Protein AF-A0A5E4IK87-F1 (afdb_monomer_lite)

pLDDT: mean 89.86, std 11.53, range [50.12, 98.38]

Radius of gyration: 25.39 Å; chains: 1; bounding box: 58×29×74 Å

Foldseek 3Di:
DAQADLVQLLVLQLQLLVLQLCLVAPDFPVCSVVSNVSSVVSNVCSVVNDDVVCVVVVHGPHPPDPDPPVVVVVVSVVVSCCCNVVSNVVSLVVLLVVVLVLLVQLVVLLVQLLVCLVVLVLVSNLVSLVSNLVSLVVVCVVVVGDDHPLCNPPPCLNVLSVQLNVLSVVLNVCSNVSVSVVSNVSSVVNVVSSVVSCVVSVSD

Secondary structure (DSSP, 8-state):
-----HHHHHHHHHHHHHHHHHHHHT--HHHHHHHHHHHHHHHHHHHH---HHHHHTT--TTTT-----HHHHHHHHHHHHHHHHHHHHHHHHHHHHHHHHHHHHHHHHHHHHHHHHHTT-HHHHHHHHHHHHHHHHHHHHHHTT---TTTTT-TTHHHHHHHHHHHHHHHHHHHHHT-HHHHHHHHHHHHHHHHHHHHHTT--

Sequence (204 aa):
MKNLGTSDRLVRVILADLCILIAFFWMGRAWQMVLYLLAFVMVFQAATGVCGFYNLMGRNTCERIKRKDKKMVVVTAVLMVLVAGAGSYASVIMTKNILKEDLASIEEPYNLTLLSTEQDLRNESISRYELLNTSLGAFNKKYSDYDPFAVKFDEKFQGDMTNVSMIVKASRQDIFTGLLSDAHARLAVGKSLLQNIKKRDGLE

Structure (mmCIF, 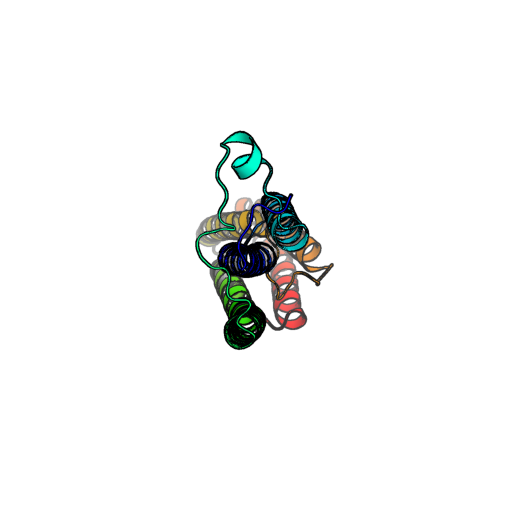N/CA/C/O backbone):
data_AF-A0A5E4IK87-F1
#
_entry.id   AF-A0A5E4IK87-F1
#
loop_
_atom_site.group_PDB
_atom_site.id
_atom_site.type_sym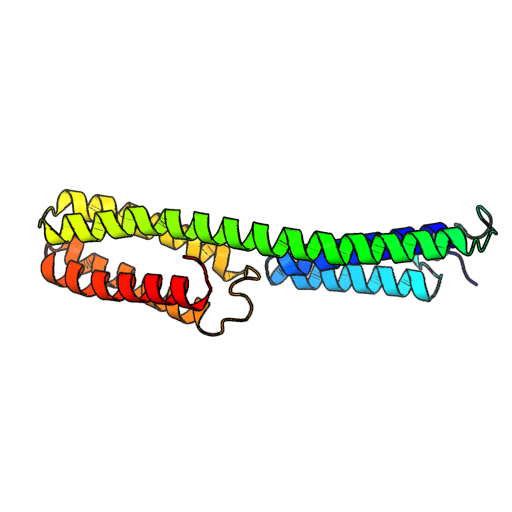bol
_atom_site.label_atom_id
_atom_site.label_alt_id
_atom_site.label_comp_id
_atom_site.label_asym_id
_atom_site.label_entity_id
_atom_site.label_seq_id
_atom_site.pdbx_PDB_ins_code
_atom_site.Cartn_x
_atom_site.Cartn_y
_atom_site.Cartn_z
_atom_site.occupancy
_atom_site.B_iso_or_equiv
_atom_site.auth_seq_id
_atom_site.auth_comp_id
_atom_site.auth_asym_id
_atom_site.auth_atom_id
_atom_site.pdbx_PDB_model_num
ATOM 1 N N . MET A 1 1 ? 12.047 3.279 -43.306 1.00 55.78 1 MET A N 1
ATOM 2 C CA . MET A 1 1 ? 12.983 4.392 -43.020 1.00 55.78 1 MET A CA 1
ATOM 3 C C . MET A 1 1 ? 12.967 4.646 -41.517 1.00 55.78 1 MET A C 1
ATOM 5 O O . MET A 1 1 ? 11.906 4.516 -40.923 1.00 55.78 1 MET A O 1
ATOM 9 N N . LYS A 1 2 ? 14.125 4.868 -40.880 1.00 60.50 2 LYS A N 1
ATOM 10 C CA . LYS A 1 2 ? 14.200 5.181 -39.439 1.00 60.50 2 LYS A CA 1
ATOM 11 C C . LYS A 1 2 ? 14.128 6.699 -39.294 1.00 60.50 2 LYS A C 1
ATOM 13 O O . LYS A 1 2 ? 14.889 7.376 -39.975 1.00 60.50 2 LYS A O 1
ATOM 18 N N . ASN A 1 3 ? 13.266 7.196 -38.407 1.00 65.38 3 ASN A N 1
ATOM 19 C CA . ASN A 1 3 ? 13.018 8.639 -38.242 1.00 65.38 3 ASN A CA 1
ATOM 20 C C . ASN A 1 3 ? 13.441 9.144 -36.847 1.00 65.38 3 ASN A C 1
ATOM 22 O O . ASN A 1 3 ? 13.456 10.347 -36.590 1.00 65.38 3 ASN A O 1
ATOM 26 N N . LEU A 1 4 ? 13.809 8.223 -35.946 1.00 69.19 4 LEU A N 1
ATOM 27 C CA . LEU A 1 4 ? 14.241 8.503 -34.576 1.00 69.19 4 LEU A CA 1
ATOM 28 C C . LEU A 1 4 ? 15.766 8.415 -34.423 1.00 69.19 4 LEU A C 1
ATOM 30 O O . LEU A 1 4 ? 16.355 7.337 -34.601 1.00 69.19 4 LEU A O 1
ATOM 34 N N . GLY A 1 5 ? 16.376 9.535 -34.021 1.00 71.06 5 GLY A N 1
ATOM 35 C CA . GLY A 1 5 ? 17.782 9.627 -33.616 1.00 71.06 5 GLY A CA 1
ATOM 36 C C . GLY A 1 5 ? 18.070 8.900 -32.295 1.00 71.06 5 GLY A C 1
ATOM 37 O O . GLY A 1 5 ? 17.157 8.589 -31.533 1.00 71.06 5 GLY A O 1
ATOM 38 N N . THR A 1 6 ? 19.345 8.610 -32.019 1.00 73.88 6 THR A N 1
ATOM 39 C CA . THR A 1 6 ? 19.759 7.812 -30.848 1.00 73.88 6 THR A CA 1
ATOM 40 C C . THR A 1 6 ? 19.346 8.459 -29.524 1.00 73.88 6 THR A C 1
ATOM 42 O O . THR A 1 6 ? 18.831 7.763 -28.660 1.00 73.88 6 THR A O 1
ATOM 45 N N . SER A 1 7 ? 19.500 9.777 -29.372 1.00 76.50 7 SER A N 1
ATOM 46 C CA . SER A 1 7 ? 19.168 10.483 -28.125 1.00 76.50 7 SER A CA 1
ATOM 47 C C . SER A 1 7 ? 17.674 10.425 -27.777 1.00 76.50 7 SER A C 1
ATOM 49 O O . SER A 1 7 ? 17.335 10.192 -26.623 1.00 76.50 7 SER A O 1
ATOM 51 N N . ASP A 1 8 ? 16.779 10.548 -28.764 1.00 79.88 8 ASP A N 1
ATOM 52 C CA . ASP A 1 8 ? 15.323 10.467 -28.541 1.00 79.88 8 ASP A CA 1
ATOM 53 C C . ASP A 1 8 ? 14.904 9.070 -28.049 1.00 79.88 8 ASP A C 1
ATOM 55 O O . ASP A 1 8 ? 14.101 8.933 -27.128 1.00 79.88 8 ASP A O 1
ATOM 59 N N . ARG A 1 9 ? 15.536 8.015 -28.583 1.00 82.00 9 ARG A N 1
ATOM 60 C CA . ARG A 1 9 ? 15.310 6.635 -28.120 1.00 82.00 9 ARG A CA 1
ATOM 61 C C . ARG A 1 9 ? 15.730 6.443 -26.667 1.00 82.00 9 ARG A C 1
ATOM 63 O O . ARG A 1 9 ? 15.008 5.794 -25.922 1.00 82.00 9 ARG A O 1
ATOM 70 N N . LEU A 1 10 ? 16.876 7.000 -26.271 1.00 85.38 10 LEU A N 1
ATOM 71 C CA . LEU A 1 10 ? 17.387 6.885 -24.901 1.00 85.38 10 LEU A CA 1
ATOM 72 C C . LEU A 1 10 ? 16.463 7.591 -23.902 1.00 85.38 10 LEU A C 1
ATOM 74 O O . LEU A 1 10 ? 16.141 7.017 -22.867 1.00 85.38 10 LEU A O 1
ATOM 78 N N . VAL A 1 11 ? 15.962 8.781 -24.247 1.00 86.75 11 VAL A N 1
ATOM 79 C CA . VAL A 1 11 ? 14.989 9.506 -23.415 1.00 86.75 11 VAL A CA 1
ATOM 80 C C . VAL A 1 11 ? 13.695 8.707 -23.245 1.00 86.75 11 VAL A C 1
ATOM 82 O O . VAL A 1 11 ? 13.217 8.563 -22.125 1.00 86.75 11 VAL A O 1
ATOM 85 N N . ARG A 1 12 ? 13.147 8.129 -24.321 1.00 89.88 12 ARG A N 1
ATOM 86 C CA . ARG A 1 12 ? 11.929 7.296 -24.242 1.00 89.88 12 ARG A CA 1
ATOM 87 C C . ARG A 1 12 ? 12.100 6.074 -23.354 1.00 89.88 12 ARG A C 1
ATOM 89 O O . ARG A 1 12 ? 11.166 5.689 -22.666 1.00 89.88 12 ARG A O 1
ATOM 96 N N . VAL A 1 13 ? 13.282 5.471 -23.381 1.00 89.56 13 VAL A N 1
ATOM 97 C CA . VAL A 1 13 ? 13.600 4.315 -22.546 1.00 89.56 13 VAL A CA 1
ATOM 98 C C . VAL A 1 13 ? 13.659 4.709 -21.064 1.00 89.56 13 VAL A C 1
ATOM 100 O O . VAL A 1 13 ? 13.093 3.998 -20.243 1.00 89.56 13 VAL A O 1
ATOM 103 N N . ILE A 1 14 ? 14.246 5.863 -20.726 1.00 91.50 14 ILE A N 1
ATOM 104 C CA . ILE A 1 14 ? 14.229 6.391 -19.349 1.00 91.50 14 ILE A CA 1
ATOM 105 C C . ILE A 1 14 ? 12.797 6.720 -18.903 1.00 91.50 14 ILE A C 1
ATOM 107 O O . ILE A 1 14 ? 12.397 6.376 -17.797 1.00 91.50 14 ILE A O 1
ATOM 111 N N . LEU A 1 15 ? 12.000 7.366 -19.760 1.00 93.25 15 LEU A N 1
ATOM 112 C CA . LEU A 1 15 ? 10.603 7.675 -19.443 1.00 93.25 15 LEU A CA 1
ATOM 113 C C . LEU A 1 15 ? 9.770 6.406 -19.235 1.00 93.25 15 LEU A C 1
ATOM 115 O O . LEU A 1 15 ? 8.945 6.365 -18.328 1.00 93.25 15 LEU A O 1
ATOM 119 N N . ALA A 1 16 ? 10.002 5.365 -20.038 1.00 94.62 16 ALA A N 1
ATOM 120 C CA . ALA A 1 16 ? 9.350 4.076 -19.854 1.00 94.62 16 ALA A CA 1
ATOM 121 C C . ALA A 1 16 ? 9.721 3.433 -18.509 1.00 94.62 16 ALA A C 1
ATOM 123 O O . ALA A 1 16 ? 8.831 2.938 -17.824 1.00 94.62 16 ALA A O 1
ATOM 124 N N . ASP A 1 17 ? 10.995 3.490 -18.112 1.00 94.31 17 ASP A N 1
ATOM 125 C CA . ASP A 1 17 ? 11.473 2.996 -16.813 1.00 94.31 17 ASP A CA 1
ATOM 126 C C . ASP A 1 17 ? 10.768 3.710 -15.644 1.00 94.31 17 ASP A C 1
ATOM 128 O O . ASP A 1 17 ? 10.182 3.073 -14.768 1.00 94.31 17 ASP A O 1
ATOM 132 N N . LEU A 1 18 ? 10.685 5.044 -15.699 1.00 95.44 18 LEU A N 1
ATOM 133 C CA . LEU A 1 18 ? 9.937 5.836 -14.717 1.00 95.44 18 LEU A CA 1
ATOM 134 C C . LEU A 1 18 ? 8.444 5.477 -14.689 1.00 95.44 18 LEU A C 1
ATOM 136 O O . LEU A 1 18 ? 7.874 5.314 -13.611 1.00 95.44 18 LEU A O 1
ATOM 140 N N . CYS A 1 19 ? 7.802 5.317 -15.852 1.00 95.75 19 CYS A N 1
ATOM 141 C CA . CYS A 1 19 ? 6.400 4.899 -15.924 1.00 95.75 19 CYS A CA 1
ATOM 142 C C . CYS A 1 19 ? 6.177 3.528 -15.278 1.00 95.75 19 CYS A C 1
ATOM 144 O O . CYS A 1 19 ? 5.178 3.352 -14.586 1.00 95.75 19 CYS A O 1
ATOM 146 N N . ILE A 1 20 ? 7.095 2.576 -15.469 1.00 95.75 20 ILE A N 1
ATOM 147 C CA . ILE A 1 20 ? 7.011 1.240 -14.867 1.00 95.75 20 ILE A CA 1
ATOM 148 C C . ILE A 1 20 ? 7.123 1.327 -13.343 1.00 95.75 20 ILE A C 1
ATOM 150 O O . ILE A 1 20 ? 6.304 0.723 -12.649 1.00 95.75 20 ILE A O 1
ATOM 154 N N . LEU A 1 21 ? 8.081 2.100 -12.820 1.00 95.50 21 LEU A N 1
ATOM 155 C CA . LEU A 1 21 ? 8.252 2.286 -11.375 1.00 95.50 21 LEU A CA 1
ATOM 156 C C . LEU A 1 21 ? 7.022 2.939 -10.734 1.00 95.50 21 LEU A C 1
ATOM 158 O O . LEU A 1 21 ? 6.516 2.447 -9.726 1.00 95.50 21 LEU A O 1
ATOM 162 N N . ILE A 1 22 ? 6.503 4.010 -11.340 1.00 94.62 22 ILE A N 1
ATOM 163 C CA . ILE A 1 22 ? 5.303 4.702 -10.851 1.00 94.62 22 ILE A CA 1
ATOM 164 C C . ILE A 1 22 ? 4.095 3.760 -10.891 1.00 94.62 22 ILE A C 1
ATOM 166 O O . ILE A 1 22 ? 3.385 3.631 -9.896 1.00 94.62 22 ILE A O 1
ATOM 170 N N . ALA A 1 23 ? 3.887 3.054 -12.005 1.00 94.94 23 ALA A N 1
ATOM 171 C CA . ALA A 1 23 ? 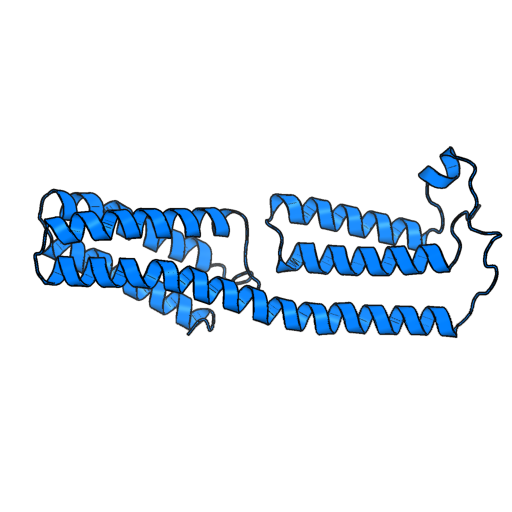2.786 2.107 -12.151 1.00 94.94 23 ALA A CA 1
ATOM 172 C C . ALA A 1 23 ? 2.850 0.984 -11.113 1.00 94.94 23 ALA A C 1
ATOM 174 O O . ALA A 1 23 ? 1.829 0.593 -10.558 1.00 94.94 23 ALA A O 1
ATOM 175 N N . PHE A 1 24 ? 4.047 0.458 -10.853 1.00 94.38 24 PHE A N 1
ATOM 176 C CA . PHE A 1 24 ? 4.212 -0.684 -9.969 1.00 94.38 24 PHE A CA 1
ATOM 177 C C . PHE A 1 24 ? 4.081 -0.323 -8.486 1.00 94.38 24 PHE A C 1
ATOM 179 O O . PHE A 1 24 ? 3.488 -1.100 -7.739 1.00 94.38 24 PHE A O 1
ATOM 186 N N . PHE A 1 25 ? 4.624 0.817 -8.052 1.00 95.25 25 PHE A N 1
ATOM 187 C CA . PHE A 1 25 ? 4.682 1.163 -6.629 1.00 95.25 25 PHE A CA 1
ATOM 188 C C . PHE A 1 25 ? 3.608 2.142 -6.168 1.00 95.25 25 PHE A C 1
ATOM 190 O O . PHE A 1 25 ? 3.228 2.076 -5.009 1.00 95.25 25 PHE A O 1
ATOM 197 N N . TRP A 1 26 ? 3.139 3.049 -7.025 1.00 93.69 26 TRP A N 1
ATOM 198 C CA . TRP A 1 26 ? 2.399 4.239 -6.583 1.00 93.69 26 TRP A CA 1
ATOM 199 C C . TRP A 1 26 ? 0.967 4.314 -7.097 1.00 93.69 26 TRP A C 1
ATOM 201 O O . TRP A 1 26 ? 0.175 5.108 -6.592 1.00 93.69 26 TRP A O 1
ATOM 211 N N . MET A 1 27 ? 0.636 3.528 -8.119 1.00 93.12 27 MET A N 1
ATOM 212 C CA . MET A 1 27 ? -0.621 3.670 -8.839 1.00 93.12 27 MET A CA 1
ATOM 213 C C . MET A 1 27 ? -1.626 2.573 -8.483 1.00 93.12 27 MET A C 1
ATOM 215 O O . MET A 1 27 ? -1.255 1.418 -8.286 1.00 93.12 27 MET A O 1
ATOM 219 N N . GLY A 1 28 ? -2.911 2.939 -8.447 1.00 90.62 28 GLY A N 1
ATOM 220 C CA . GLY A 1 28 ? -4.013 1.981 -8.349 1.00 90.62 28 GLY A CA 1
ATOM 221 C C . GLY A 1 28 ? -4.162 1.115 -9.607 1.00 90.62 28 GLY A C 1
ATOM 222 O O . GLY A 1 28 ? -3.681 1.477 -10.689 1.00 90.62 28 GLY A O 1
ATOM 223 N N . ARG A 1 29 ? -4.847 -0.025 -9.480 1.00 87.44 29 ARG A N 1
ATOM 224 C CA . ARG A 1 29 ? -4.927 -1.089 -10.495 1.00 87.44 29 ARG A CA 1
ATOM 225 C C . ARG A 1 29 ? -5.475 -0.588 -11.828 1.00 87.44 29 ARG A C 1
ATOM 227 O O . ARG A 1 29 ? -4.951 -0.963 -12.879 1.00 87.44 29 ARG A O 1
ATOM 234 N N . ALA A 1 30 ? -6.470 0.301 -11.806 1.00 88.06 30 ALA A N 1
ATOM 235 C CA . ALA A 1 30 ? -7.054 0.863 -13.026 1.00 88.06 30 ALA A CA 1
ATOM 236 C C . ALA A 1 30 ? -6.027 1.641 -13.877 1.00 88.06 30 ALA A C 1
ATOM 238 O O . ALA A 1 30 ? -5.927 1.452 -15.090 1.00 88.06 30 ALA A O 1
ATOM 239 N N . TRP A 1 31 ? -5.225 2.494 -13.240 1.00 92.00 31 TRP A N 1
ATOM 240 C CA . TRP A 1 31 ? -4.241 3.344 -13.921 1.00 92.00 31 TRP A CA 1
ATOM 241 C C . TRP A 1 31 ? -2.905 2.640 -14.173 1.00 92.00 31 TRP A C 1
ATOM 243 O O . TRP A 1 31 ? -2.178 3.006 -15.100 1.00 92.00 31 TRP A O 1
ATOM 253 N N . GLN A 1 32 ? -2.600 1.600 -13.397 1.00 93.06 32 GLN A N 1
ATOM 254 C CA . GLN A 1 32 ? -1.414 0.768 -13.572 1.00 93.06 32 GLN A CA 1
ATOM 255 C C . GLN A 1 32 ? -1.349 0.170 -14.991 1.00 93.06 32 GLN A C 1
ATOM 257 O O . GLN A 1 32 ? -0.312 0.260 -15.649 1.00 93.06 32 GLN A O 1
ATOM 262 N N . MET A 1 33 ? -2.467 -0.355 -15.512 1.00 92.19 33 MET A N 1
ATOM 263 C CA . MET A 1 33 ? -2.533 -0.916 -16.872 1.00 92.19 33 MET A CA 1
ATOM 264 C C . MET A 1 33 ? -2.260 0.130 -17.962 1.00 92.19 33 MET A C 1
ATOM 266 O O . MET A 1 33 ? -1.551 -0.150 -18.930 1.00 92.19 33 MET A O 1
ATOM 270 N N . VAL A 1 34 ? -2.781 1.350 -17.794 1.00 94.69 34 VAL A N 1
ATOM 271 C CA . VAL A 1 34 ? -2.575 2.458 -18.743 1.00 94.69 34 VAL A CA 1
ATOM 272 C C . VAL A 1 34 ? -1.099 2.846 -18.805 1.00 94.69 34 VAL A C 1
ATOM 274 O O . VAL A 1 34 ? -0.541 3.000 -19.893 1.00 94.69 34 VAL A O 1
ATOM 277 N N . LEU A 1 35 ? -0.446 2.963 -17.647 1.00 95.06 35 LEU A N 1
ATOM 278 C CA . LEU A 1 35 ? 0.972 3.310 -17.565 1.00 95.06 35 LEU A CA 1
ATOM 279 C C . LEU A 1 35 ? 1.876 2.216 -18.143 1.00 95.06 35 LEU A C 1
ATOM 281 O O . LEU A 1 35 ? 2.837 2.538 -18.843 1.00 95.06 35 LEU A O 1
ATOM 285 N N . TYR A 1 36 ? 1.562 0.936 -17.923 1.00 95.19 36 TYR A N 1
ATOM 286 C CA . TYR A 1 36 ? 2.312 -0.153 -18.553 1.00 95.19 36 TYR A CA 1
ATOM 287 C C . TYR A 1 36 ? 2.150 -0.181 -20.066 1.00 95.19 36 TYR A C 1
ATOM 289 O O . TYR A 1 36 ? 3.140 -0.354 -20.777 1.00 95.19 36 TYR A O 1
ATOM 297 N N . LEU A 1 37 ? 0.936 0.039 -20.576 1.00 95.06 37 LEU A N 1
ATOM 298 C CA . LEU A 1 37 ? 0.709 0.136 -22.015 1.00 95.06 37 LEU A CA 1
ATOM 299 C C . LEU A 1 37 ? 1.504 1.302 -22.616 1.00 95.06 37 LEU A C 1
ATOM 301 O O . LEU A 1 37 ? 2.155 1.151 -23.651 1.00 95.06 37 LEU A O 1
ATOM 305 N N . LEU A 1 38 ? 1.501 2.453 -21.943 1.00 94.69 38 LEU A N 1
ATOM 306 C CA . LEU A 1 38 ? 2.265 3.624 -22.356 1.00 94.69 38 LEU A CA 1
ATOM 307 C C . LEU A 1 38 ? 3.778 3.338 -22.371 1.00 94.69 38 LEU A C 1
ATOM 309 O O . LEU A 1 38 ? 4.449 3.641 -23.362 1.00 94.69 38 LEU A O 1
ATOM 313 N N . ALA A 1 39 ? 4.310 2.710 -21.318 1.00 94.94 39 ALA A N 1
ATOM 314 C CA . ALA A 1 39 ? 5.712 2.300 -21.245 1.00 94.94 39 ALA A CA 1
ATOM 315 C C . ALA A 1 39 ? 6.071 1.315 -22.371 1.00 94.94 39 ALA A C 1
ATOM 317 O O . ALA A 1 39 ? 7.075 1.501 -23.062 1.00 94.94 39 ALA A O 1
ATOM 318 N N . PHE A 1 40 ? 5.216 0.321 -22.626 1.00 93.94 40 PHE A N 1
ATOM 319 C CA . PHE A 1 40 ? 5.395 -0.650 -23.704 1.00 93.94 40 PHE A CA 1
ATOM 320 C C . PHE A 1 40 ? 5.474 0.027 -25.078 1.00 93.94 40 PHE A C 1
ATOM 322 O O . PHE A 1 40 ? 6.400 -0.231 -25.851 1.00 93.94 40 PHE A O 1
ATOM 329 N N . VAL A 1 41 ? 4.556 0.953 -25.372 1.00 92.06 41 VAL A N 1
ATOM 330 C CA . VAL A 1 41 ? 4.551 1.712 -26.631 1.00 92.06 41 VAL A CA 1
ATOM 331 C C . VAL A 1 41 ? 5.820 2.560 -26.776 1.00 92.06 41 VAL A C 1
ATOM 333 O O . VAL A 1 41 ? 6.406 2.605 -27.862 1.00 92.06 41 VAL A O 1
ATOM 336 N N . MET A 1 42 ? 6.289 3.200 -25.699 1.00 89.62 42 MET A N 1
ATOM 337 C CA . MET A 1 42 ? 7.529 3.983 -25.717 1.00 89.62 42 MET A CA 1
ATOM 338 C C . MET A 1 42 ? 8.759 3.119 -26.023 1.00 89.62 42 MET A C 1
ATOM 340 O O . MET A 1 42 ? 9.569 3.493 -26.879 1.00 89.62 42 MET A O 1
ATOM 344 N N . VAL A 1 43 ? 8.870 1.949 -25.389 1.00 90.25 43 VAL A N 1
ATOM 345 C CA . VAL A 1 43 ? 9.958 0.989 -25.636 1.00 90.25 43 VAL A CA 1
ATOM 346 C C . VAL A 1 43 ? 9.894 0.450 -27.066 1.00 90.25 43 VAL A C 1
ATOM 348 O O . VAL A 1 43 ? 10.910 0.430 -27.763 1.00 90.25 43 VAL A O 1
ATOM 351 N N . PHE A 1 44 ? 8.703 0.091 -27.552 1.00 88.06 44 PHE A N 1
ATOM 352 C CA . PHE A 1 44 ? 8.507 -0.397 -28.918 1.00 88.06 44 PHE A CA 1
ATOM 353 C C . PHE A 1 44 ? 8.948 0.635 -29.969 1.00 88.06 44 PHE A C 1
ATOM 355 O O . PHE A 1 44 ? 9.654 0.312 -30.932 1.00 88.06 44 PHE A O 1
ATOM 362 N N . GLN A 1 45 ? 8.595 1.907 -29.769 1.00 86.44 45 GLN A N 1
ATOM 363 C CA . GLN A 1 45 ? 9.005 3.002 -30.652 1.00 86.44 45 GLN A CA 1
ATOM 364 C C . GLN A 1 45 ? 10.523 3.248 -30.587 1.00 86.44 45 GLN A C 1
ATOM 366 O O . GLN A 1 45 ? 11.158 3.493 -31.617 1.00 86.44 45 GLN A O 1
ATOM 371 N N . ALA A 1 46 ? 11.136 3.121 -29.405 1.00 84.81 46 ALA A N 1
ATOM 372 C CA . ALA A 1 46 ? 12.585 3.225 -29.246 1.00 84.81 46 ALA A CA 1
ATOM 373 C C . ALA A 1 46 ? 13.340 2.084 -29.967 1.00 84.81 46 ALA A C 1
ATOM 375 O O . ALA A 1 46 ? 14.350 2.338 -30.638 1.00 84.81 46 ALA A O 1
ATOM 376 N N . ALA A 1 47 ? 12.824 0.852 -29.891 1.00 82.88 47 ALA A N 1
ATOM 377 C CA . ALA A 1 47 ? 13.409 -0.335 -30.516 1.00 82.88 47 ALA A CA 1
ATOM 378 C C . ALA A 1 47 ? 13.322 -0.288 -32.051 1.00 82.88 47 ALA A C 1
ATOM 380 O O . ALA A 1 47 ? 14.341 -0.373 -32.745 1.00 82.88 47 ALA A O 1
ATOM 381 N N . THR A 1 48 ? 12.120 -0.073 -32.594 1.00 81.31 48 THR A N 1
ATOM 382 C CA . THR A 1 48 ? 11.888 0.003 -34.049 1.00 81.31 48 THR A CA 1
ATOM 383 C C . THR A 1 48 ? 12.573 1.220 -34.672 1.00 81.31 48 THR A C 1
ATOM 385 O O . THR A 1 48 ? 13.055 1.173 -35.809 1.00 81.31 48 THR A O 1
ATOM 388 N N . GLY A 1 49 ? 12.697 2.316 -33.917 1.00 71.00 49 GLY A N 1
ATOM 389 C CA . GLY A 1 49 ? 13.280 3.549 -34.426 1.00 71.00 49 GLY A CA 1
ATOM 390 C C . GLY A 1 49 ? 12.375 4.317 -35.378 1.00 71.00 49 GLY A C 1
ATOM 391 O O . GLY A 1 49 ? 12.860 5.159 -36.144 1.00 71.00 49 GLY A O 1
ATOM 392 N N . VAL A 1 50 ? 11.084 4.000 -35.338 1.00 70.62 50 VAL A N 1
ATOM 393 C CA . VAL A 1 50 ? 10.030 4.621 -36.125 1.00 70.62 50 VAL A CA 1
ATOM 394 C C . VAL A 1 50 ? 8.974 5.121 -35.149 1.00 70.62 50 VAL A C 1
ATOM 396 O O . VAL A 1 50 ? 8.452 4.368 -34.334 1.00 70.62 50 VAL A O 1
ATOM 399 N N . CYS A 1 51 ? 8.657 6.409 -35.222 1.00 72.12 51 CYS A N 1
ATOM 400 C CA . CYS A 1 51 ? 7.518 6.977 -34.515 1.00 72.12 51 CYS A CA 1
ATOM 401 C C . CYS A 1 51 ? 6.465 7.341 -35.559 1.00 72.12 51 CYS A C 1
ATOM 403 O O . CYS A 1 51 ? 6.735 8.172 -36.428 1.00 72.12 51 CYS A O 1
ATOM 405 N N . GLY A 1 52 ? 5.281 6.728 -35.476 1.00 63.09 52 GLY A N 1
ATOM 406 C CA . GLY A 1 52 ? 4.184 6.986 -36.415 1.00 63.09 52 GLY A CA 1
ATOM 407 C C . GLY A 1 52 ? 3.791 8.464 -36.473 1.00 63.09 52 GLY A C 1
ATOM 408 O O . GLY A 1 52 ? 3.557 8.991 -37.554 1.00 63.09 52 GLY A O 1
ATOM 409 N N . PHE A 1 53 ? 3.844 9.164 -35.335 1.00 66.19 53 PHE A N 1
ATOM 410 C CA . PHE A 1 53 ? 3.536 10.594 -35.245 1.00 66.19 53 PHE A CA 1
ATOM 411 C C . PHE A 1 53 ? 4.558 11.479 -35.976 1.00 66.19 53 PHE A C 1
ATOM 413 O O . PHE A 1 53 ? 4.189 12.404 -36.695 1.00 66.19 53 PHE A O 1
ATOM 420 N N . TYR A 1 54 ? 5.853 11.162 -35.862 1.00 63.97 54 TYR A N 1
ATOM 421 C CA . TYR A 1 54 ? 6.895 11.857 -36.624 1.00 63.97 54 TYR A CA 1
ATOM 422 C C . TYR A 1 54 ? 6.799 11.573 -38.127 1.00 63.97 54 TYR A C 1
ATOM 424 O O . TYR A 1 54 ? 7.086 12.458 -38.930 1.00 63.97 54 TYR A O 1
ATOM 432 N N . ASN A 1 55 ? 6.349 10.372 -38.502 1.00 63.38 55 ASN A N 1
ATOM 433 C CA . ASN A 1 55 ? 6.109 10.011 -39.897 1.00 63.38 55 ASN A CA 1
ATOM 434 C C . ASN A 1 55 ? 4.910 10.781 -40.484 1.00 63.38 55 ASN A C 1
ATOM 436 O O . ASN A 1 55 ? 4.988 11.245 -41.615 1.00 63.38 55 ASN A O 1
ATOM 440 N N . LEU A 1 56 ? 3.846 10.986 -39.696 1.00 70.56 56 LEU A N 1
ATOM 441 C CA . LEU A 1 56 ? 2.678 11.786 -40.087 1.00 70.56 56 LEU A CA 1
ATOM 442 C C . LEU A 1 56 ? 3.016 13.281 -40.244 1.00 70.56 56 LEU A C 1
ATOM 444 O O . LEU A 1 56 ? 2.521 13.935 -41.152 1.00 70.56 56 LEU A O 1
ATOM 448 N N . MET A 1 57 ? 3.885 13.823 -39.382 1.00 67.00 57 MET A N 1
ATOM 449 C CA . MET A 1 57 ? 4.326 15.227 -39.435 1.00 67.00 57 MET A CA 1
ATOM 450 C C . MET A 1 57 ? 5.543 15.480 -40.345 1.00 67.00 57 MET A C 1
ATOM 452 O O . MET A 1 57 ? 6.060 16.597 -40.360 1.00 67.00 57 MET A O 1
ATOM 456 N N . GLY A 1 58 ? 6.063 14.465 -41.047 1.00 65.12 58 GLY A N 1
ATOM 457 C CA . GLY A 1 58 ? 7.231 14.605 -41.930 1.00 65.12 58 GLY A CA 1
ATOM 458 C C . GLY A 1 58 ? 8.526 15.058 -41.233 1.00 65.12 58 GLY A C 1
ATOM 459 O O . GLY A 1 58 ? 9.441 15.556 -41.886 1.00 65.12 58 GLY A O 1
ATOM 460 N N . ARG A 1 59 ? 8.626 14.918 -39.903 1.00 68.12 59 ARG A N 1
ATOM 461 C CA . ARG A 1 59 ? 9.791 15.351 -39.114 1.00 68.12 59 ARG A CA 1
ATOM 462 C C . ARG A 1 59 ? 10.747 14.181 -38.898 1.00 68.12 59 ARG A C 1
ATOM 464 O O . ARG A 1 59 ? 10.363 13.153 -38.350 1.00 68.12 59 ARG A O 1
ATOM 471 N N . ASN A 1 60 ? 12.016 14.374 -39.250 1.00 61.91 60 ASN A N 1
ATOM 472 C CA . ASN A 1 60 ? 13.077 13.393 -39.041 1.00 61.91 60 ASN A CA 1
ATOM 473 C C . ASN A 1 60 ? 14.091 13.897 -38.009 1.00 61.91 60 ASN A C 1
ATOM 475 O O . ASN A 1 60 ? 14.812 14.862 -38.245 1.00 61.91 60 ASN A O 1
ATOM 479 N N . THR A 1 61 ? 14.212 13.201 -36.878 1.00 63.75 61 THR A N 1
ATOM 480 C CA . THR A 1 61 ? 15.247 13.482 -35.862 1.00 63.75 61 THR A CA 1
ATOM 481 C C . THR A 1 61 ? 16.569 12.768 -36.189 1.00 63.75 61 THR A C 1
ATOM 483 O O . THR A 1 61 ? 17.554 12.896 -35.463 1.00 63.75 61 THR A O 1
ATOM 486 N N . CYS A 1 62 ? 16.611 12.003 -37.286 1.00 59.00 62 CYS A N 1
ATOM 487 C CA . CYS A 1 62 ? 17.781 11.238 -37.717 1.00 59.00 62 CYS A CA 1
ATOM 488 C C . CYS A 1 62 ? 18.970 12.092 -38.186 1.00 59.00 62 CYS A C 1
ATOM 490 O O . CYS A 1 62 ? 20.100 11.615 -38.097 1.00 59.00 62 CYS A O 1
ATOM 492 N N . GLU A 1 63 ? 18.751 13.325 -38.649 1.00 54.09 63 GLU A N 1
ATOM 493 C CA . GLU A 1 63 ? 19.835 14.195 -39.134 1.00 54.09 63 GLU A CA 1
ATOM 494 C C . GLU A 1 63 ? 20.524 15.013 -38.039 1.00 54.09 63 GLU A C 1
ATOM 496 O O . GLU A 1 63 ? 21.697 15.342 -38.191 1.00 54.09 63 GLU A O 1
ATOM 501 N N . ARG A 1 64 ? 19.865 15.296 -36.905 1.00 51.56 64 ARG A N 1
ATOM 502 C CA . ARG A 1 64 ? 20.448 16.210 -35.905 1.00 51.56 64 ARG A CA 1
ATOM 503 C C . ARG A 1 64 ? 21.620 15.626 -35.111 1.00 51.56 64 ARG A C 1
ATOM 505 O O . ARG A 1 64 ? 22.436 16.405 -34.638 1.00 51.56 64 ARG A O 1
ATOM 512 N N . ILE A 1 65 ? 21.728 14.300 -34.938 1.00 51.97 65 ILE A N 1
ATOM 513 C CA . ILE A 1 65 ? 22.808 13.669 -34.144 1.00 51.97 65 ILE A CA 1
ATOM 514 C C . ILE A 1 65 ? 23.160 12.276 -34.710 1.00 51.97 65 ILE A C 1
ATOM 516 O O . ILE A 1 65 ? 22.789 11.234 -34.166 1.00 51.97 65 ILE A O 1
ATOM 520 N N . LYS A 1 66 ? 23.916 12.233 -35.815 1.00 50.12 66 LYS A N 1
ATOM 521 C CA . LYS A 1 66 ? 24.599 11.022 -36.321 1.00 50.12 66 LYS A CA 1
ATOM 522 C C . LYS A 1 66 ? 25.888 10.759 -35.520 1.00 50.12 66 LYS A C 1
ATOM 524 O O . LYS A 1 66 ? 26.987 10.771 -36.059 1.00 50.12 66 LYS A O 1
ATOM 529 N N . ARG A 1 67 ? 25.796 10.504 -34.214 1.00 51.97 67 ARG A N 1
ATOM 530 C CA . ARG A 1 67 ? 26.930 9.924 -33.472 1.00 51.97 67 ARG A CA 1
ATOM 531 C C . ARG A 1 67 ? 26.425 8.768 -32.631 1.00 51.97 67 ARG A C 1
ATOM 533 O O . ARG A 1 67 ? 25.745 8.955 -31.627 1.00 51.97 67 ARG A O 1
ATOM 540 N N . LYS A 1 68 ? 26.730 7.545 -33.070 1.00 57.41 68 LYS A N 1
ATOM 541 C CA . LYS A 1 68 ? 26.591 6.335 -32.254 1.00 57.41 68 LYS A CA 1
ATOM 542 C C . LYS A 1 68 ? 27.710 6.363 -31.211 1.00 57.41 68 LYS A C 1
ATOM 544 O O . LYS A 1 68 ? 28.687 5.631 -31.325 1.00 57.41 68 LYS A O 1
ATOM 549 N N . ASP A 1 69 ? 27.613 7.285 -30.257 1.00 66.81 69 ASP A N 1
ATOM 550 C CA . ASP A 1 69 ? 28.583 7.380 -29.177 1.00 66.81 69 ASP A CA 1
ATOM 551 C C . ASP A 1 69 ? 28.319 6.232 -28.201 1.00 66.81 69 ASP A C 1
ATOM 553 O O . ASP A 1 69 ? 27.318 6.223 -27.480 1.00 66.81 69 ASP A O 1
ATOM 557 N N . LYS A 1 70 ? 29.202 5.225 -28.216 1.00 74.31 70 LYS A N 1
ATOM 558 C CA . LYS A 1 70 ? 29.140 4.099 -27.277 1.00 74.31 70 LYS A CA 1
ATOM 559 C C . LYS A 1 70 ? 29.092 4.599 -25.829 1.00 74.31 70 LYS A C 1
ATOM 561 O O . LYS A 1 70 ? 28.412 3.975 -25.022 1.00 74.31 70 LYS A O 1
ATOM 566 N N . LYS A 1 71 ? 29.727 5.738 -25.518 1.00 81.06 71 LYS A N 1
ATOM 567 C CA . LYS A 1 71 ? 29.685 6.341 -24.181 1.00 81.06 71 LYS A CA 1
ATOM 568 C C . LYS A 1 71 ? 28.268 6.764 -23.803 1.00 81.06 71 LYS A C 1
ATOM 570 O O . LYS A 1 71 ? 27.838 6.461 -22.701 1.00 81.06 71 LYS A O 1
ATOM 575 N N . MET A 1 72 ? 27.512 7.378 -24.716 1.00 78.00 72 MET A N 1
ATOM 576 C CA . MET A 1 72 ? 26.137 7.824 -24.442 1.00 78.00 72 MET A CA 1
ATOM 577 C C . MET A 1 72 ? 25.195 6.645 -24.164 1.00 78.00 72 MET A C 1
ATOM 579 O O . MET A 1 72 ? 24.383 6.709 -23.250 1.00 78.00 72 MET A O 1
ATOM 583 N N . VAL A 1 73 ? 25.336 5.544 -24.909 1.00 80.69 73 VAL A N 1
ATOM 584 C CA . VAL A 1 73 ? 24.541 4.326 -24.670 1.00 80.69 73 VAL A CA 1
ATOM 585 C C . VAL A 1 73 ? 24.883 3.700 -23.317 1.00 80.69 73 VAL A C 1
ATOM 587 O O . VAL A 1 73 ? 23.974 3.330 -22.580 1.00 80.69 73 VAL A O 1
ATOM 590 N N . VAL A 1 74 ? 26.173 3.617 -22.971 1.00 86.38 74 VAL A N 1
ATOM 591 C CA . VAL A 1 74 ? 26.618 3.115 -21.661 1.00 86.38 74 VAL A CA 1
ATOM 592 C C . VAL A 1 74 ? 26.095 4.006 -20.534 1.00 86.38 74 VAL A C 1
ATOM 594 O O . VAL A 1 74 ? 25.546 3.486 -19.571 1.00 86.38 74 VAL A O 1
ATOM 597 N N . VAL A 1 75 ? 26.184 5.332 -20.671 1.00 88.06 75 VAL A N 1
ATOM 598 C CA . VAL A 1 75 ? 25.666 6.286 -19.676 1.00 88.06 75 VAL A CA 1
ATOM 599 C C . VAL A 1 75 ? 24.167 6.100 -19.459 1.00 88.06 75 VAL A C 1
ATOM 601 O O . VAL A 1 75 ? 23.729 6.026 -18.317 1.00 88.06 75 VAL A O 1
ATOM 604 N N . THR A 1 76 ? 23.371 5.971 -20.523 1.00 86.75 76 THR A N 1
ATOM 605 C CA . THR A 1 76 ? 21.930 5.719 -20.372 1.00 86.75 76 THR A CA 1
ATOM 606 C C . THR A 1 76 ? 21.640 4.362 -19.742 1.00 86.75 76 THR A C 1
ATOM 608 O O . THR A 1 76 ? 20.746 4.276 -18.910 1.00 86.75 76 THR A O 1
ATOM 611 N N . ALA A 1 77 ? 22.376 3.310 -20.108 1.00 88.44 77 ALA A N 1
ATOM 612 C CA . ALA A 1 77 ? 22.194 1.993 -19.504 1.00 88.44 77 ALA A CA 1
ATOM 613 C C . ALA A 1 77 ? 22.508 2.019 -17.999 1.00 88.44 77 ALA A C 1
ATOM 615 O O . ALA A 1 77 ? 21.729 1.506 -17.202 1.00 88.44 77 ALA A O 1
ATOM 616 N N . VAL A 1 78 ? 23.600 2.681 -17.602 1.00 92.12 78 VAL A N 1
ATOM 617 C CA . VAL A 1 78 ? 23.941 2.897 -16.189 1.00 92.12 78 VAL A CA 1
ATOM 618 C C . VAL A 1 78 ? 22.845 3.700 -15.489 1.00 92.12 78 VAL A C 1
ATOM 620 O O . VAL A 1 78 ? 22.409 3.312 -14.411 1.00 92.12 78 VAL A O 1
ATOM 623 N N . LEU A 1 79 ? 22.355 4.777 -16.108 1.00 92.88 79 LEU A N 1
ATOM 624 C CA . LEU A 1 79 ? 21.291 5.601 -15.536 1.00 92.88 79 LEU A CA 1
ATOM 625 C C . LEU A 1 79 ? 19.990 4.814 -15.335 1.00 92.88 79 LEU A C 1
ATOM 627 O O . LEU A 1 79 ? 19.389 4.937 -14.279 1.00 92.88 79 LEU A O 1
ATOM 631 N N . MET A 1 80 ? 19.581 3.987 -16.299 1.00 92.69 80 MET A N 1
ATOM 632 C CA . MET A 1 80 ? 18.415 3.105 -16.160 1.00 92.69 80 MET A CA 1
ATOM 633 C C . MET A 1 80 ? 18.590 2.148 -14.980 1.00 92.69 80 MET A C 1
ATOM 635 O O . MET A 1 80 ? 17.702 2.033 -14.149 1.00 92.69 80 MET A O 1
ATOM 639 N N . VAL A 1 81 ? 19.745 1.487 -14.861 1.00 93.56 81 VAL A N 1
ATOM 640 C CA . VAL A 1 81 ? 19.998 0.569 -13.738 1.00 93.56 81 VAL A CA 1
ATOM 641 C C . VAL A 1 81 ? 19.956 1.310 -12.400 1.00 93.56 81 VAL A C 1
ATOM 643 O O . VAL A 1 81 ? 19.400 0.795 -11.433 1.00 93.56 81 VAL A O 1
ATOM 646 N N . LEU A 1 82 ? 20.501 2.529 -12.342 1.00 94.50 82 LEU A N 1
ATOM 647 C CA . LEU A 1 82 ? 20.445 3.366 -11.145 1.00 94.50 82 LEU A CA 1
ATOM 648 C C . LEU A 1 82 ? 19.012 3.785 -10.805 1.00 94.50 82 LEU A C 1
ATOM 650 O O . LEU A 1 82 ? 18.621 3.673 -9.647 1.00 94.50 82 LEU A O 1
ATOM 654 N N . VAL A 1 83 ? 18.227 4.235 -11.786 1.00 94.75 83 VAL A N 1
ATOM 655 C CA . VAL A 1 83 ? 16.828 4.647 -11.592 1.00 94.75 83 VAL A CA 1
ATOM 656 C C . VAL A 1 83 ? 15.973 3.455 -11.171 1.00 94.75 83 VAL A C 1
ATOM 658 O O . VAL A 1 83 ? 15.304 3.535 -10.145 1.00 94.75 83 VAL A O 1
ATOM 661 N N . ALA A 1 84 ? 16.053 2.332 -11.882 1.00 93.69 84 ALA A N 1
ATOM 662 C CA . ALA A 1 84 ? 15.335 1.112 -11.539 1.00 93.69 84 ALA A CA 1
ATOM 663 C C . ALA A 1 84 ? 15.732 0.586 -10.152 1.00 93.69 84 ALA A C 1
ATOM 665 O O . ALA A 1 84 ? 14.862 0.301 -9.331 1.00 93.69 84 ALA A O 1
ATOM 666 N N . GLY A 1 85 ? 17.032 0.495 -9.855 1.00 94.31 85 GLY A N 1
ATOM 667 C CA . GLY A 1 85 ? 17.538 -0.025 -8.585 1.00 94.31 85 GLY A CA 1
ATOM 668 C C . GLY A 1 85 ? 17.224 0.889 -7.398 1.00 94.31 85 GLY A C 1
ATOM 669 O O . GLY A 1 85 ? 16.536 0.480 -6.461 1.00 94.31 85 GLY A O 1
ATOM 670 N N . ALA A 1 86 ? 17.695 2.139 -7.442 1.00 93.56 86 ALA A N 1
ATOM 671 C CA . ALA A 1 86 ? 17.493 3.096 -6.355 1.00 93.56 86 ALA A CA 1
ATOM 672 C C . ALA A 1 86 ? 16.020 3.498 -6.218 1.00 93.56 86 ALA A C 1
ATOM 674 O O . ALA A 1 86 ? 15.510 3.590 -5.103 1.00 93.56 86 ALA A O 1
ATOM 675 N N . GLY A 1 87 ? 15.320 3.685 -7.341 1.00 92.62 87 GLY A N 1
ATOM 676 C CA . GLY A 1 87 ? 13.899 4.020 -7.365 1.00 92.62 87 GLY A CA 1
ATOM 677 C C . GLY A 1 87 ? 13.030 2.907 -6.791 1.00 92.62 87 GLY A C 1
ATOM 678 O O . GLY A 1 87 ? 12.135 3.198 -5.997 1.00 92.62 87 GLY A O 1
ATOM 679 N N . SER A 1 88 ? 13.323 1.639 -7.106 1.00 94.69 88 SER A N 1
ATOM 680 C CA . SER A 1 88 ? 12.614 0.507 -6.494 1.00 94.69 88 SER A CA 1
ATOM 681 C C . SER A 1 88 ? 12.872 0.437 -4.993 1.00 94.69 88 SER A C 1
ATOM 683 O O . SER A 1 88 ? 11.920 0.390 -4.220 1.00 94.69 88 SER A O 1
ATOM 685 N N . TYR A 1 89 ? 14.138 0.493 -4.563 1.00 94.94 89 TYR A N 1
ATOM 686 C CA . TYR A 1 89 ? 14.490 0.431 -3.141 1.00 94.94 89 TYR A CA 1
ATOM 687 C C . TYR A 1 89 ? 13.817 1.548 -2.329 1.00 94.94 89 TYR A C 1
ATOM 689 O O . TYR A 1 89 ? 13.179 1.284 -1.309 1.00 94.94 89 TYR A O 1
ATOM 697 N N . ALA A 1 90 ? 13.892 2.790 -2.818 1.00 95.44 90 ALA A N 1
ATOM 698 C CA . ALA A 1 90 ? 13.246 3.930 -2.179 1.00 95.44 90 ALA A CA 1
ATOM 699 C C . ALA A 1 90 ? 11.717 3.771 -2.138 1.00 95.44 90 ALA A C 1
ATOM 701 O O . ALA A 1 90 ? 11.098 4.012 -1.100 1.00 95.44 90 ALA A O 1
ATOM 702 N N . SER A 1 91 ? 11.105 3.312 -3.235 1.00 95.56 91 SER A N 1
ATOM 703 C CA . SER A 1 91 ? 9.650 3.138 -3.316 1.00 95.56 91 SER A CA 1
ATOM 704 C C . SER A 1 91 ? 9.135 2.041 -2.383 1.00 95.56 91 SER A C 1
ATOM 706 O O . SER A 1 91 ? 8.090 2.224 -1.761 1.00 95.56 91 SER A O 1
ATOM 708 N N . VAL A 1 92 ? 9.868 0.932 -2.217 1.00 95.19 92 VAL A N 1
ATOM 709 C CA . VAL A 1 92 ? 9.516 -0.135 -1.260 1.00 95.19 92 VAL A CA 1
ATOM 710 C C . VAL A 1 92 ? 9.412 0.424 0.158 1.00 95.19 92 VAL A C 1
ATOM 712 O O . VAL A 1 92 ? 8.413 0.205 0.840 1.00 95.19 92 VAL A O 1
ATOM 715 N N . ILE A 1 93 ? 10.422 1.175 0.597 1.00 95.31 93 ILE A N 1
ATOM 716 C CA . ILE A 1 93 ? 10.458 1.738 1.952 1.00 95.31 93 ILE A CA 1
ATOM 717 C C . ILE A 1 93 ? 9.361 2.788 2.125 1.00 95.31 93 ILE A C 1
ATOM 719 O O . ILE A 1 93 ? 8.635 2.771 3.117 1.00 95.31 93 ILE A O 1
ATOM 723 N N . MET A 1 94 ? 9.216 3.690 1.156 1.00 95.94 94 MET A N 1
ATOM 724 C CA . MET A 1 94 ? 8.278 4.802 1.269 1.00 95.94 94 MET A CA 1
ATOM 725 C C . MET A 1 94 ? 6.822 4.323 1.274 1.00 95.94 94 MET A C 1
ATOM 727 O O . MET A 1 94 ? 6.054 4.718 2.146 1.00 95.94 94 MET A O 1
ATOM 731 N N . THR A 1 95 ? 6.450 3.422 0.362 1.00 96.31 95 THR A N 1
ATOM 732 C CA . THR A 1 95 ? 5.086 2.864 0.313 1.00 96.31 95 THR A CA 1
ATOM 733 C C . THR A 1 95 ? 4.759 2.029 1.551 1.00 96.31 95 THR A C 1
ATOM 735 O O . THR A 1 95 ? 3.634 2.091 2.044 1.00 96.31 95 THR A O 1
ATOM 738 N N . LYS A 1 96 ? 5.747 1.316 2.111 1.00 96.00 96 LYS A N 1
ATOM 739 C CA . LYS A 1 96 ? 5.611 0.617 3.395 1.00 96.00 96 LYS A CA 1
ATOM 740 C C . LYS A 1 96 ? 5.361 1.586 4.553 1.00 96.00 96 LYS A C 1
ATOM 742 O O . LYS A 1 96 ? 4.479 1.333 5.367 1.00 96.00 96 LYS A O 1
ATOM 747 N N . ASN A 1 97 ? 6.103 2.688 4.628 1.00 95.88 97 ASN A N 1
ATOM 748 C CA . ASN A 1 97 ? 5.929 3.682 5.690 1.00 95.88 97 ASN A CA 1
ATOM 749 C C . ASN A 1 97 ? 4.563 4.374 5.611 1.00 95.88 97 ASN A C 1
ATOM 751 O O . ASN A 1 97 ? 3.914 4.530 6.639 1.00 95.88 97 ASN A O 1
ATOM 755 N N . ILE A 1 98 ? 4.095 4.699 4.403 1.00 96.06 98 ILE A N 1
ATOM 756 C CA . ILE A 1 98 ? 2.746 5.247 4.189 1.00 96.06 98 ILE A CA 1
ATOM 757 C C . ILE A 1 98 ? 1.681 4.264 4.692 1.00 96.06 98 ILE A C 1
ATOM 759 O O . ILE A 1 98 ? 0.757 4.663 5.392 1.00 96.06 98 ILE A O 1
ATOM 763 N N . LEU A 1 99 ? 1.822 2.969 4.386 1.00 96.62 99 LEU A N 1
ATOM 764 C CA . LEU A 1 99 ? 0.891 1.952 4.878 1.00 96.62 99 LEU A CA 1
ATOM 765 C C . LEU A 1 99 ? 0.908 1.845 6.411 1.00 96.62 99 LEU A C 1
ATOM 767 O O . LEU A 1 99 ? -0.150 1.715 7.023 1.00 96.62 99 LEU A O 1
ATOM 771 N N . LYS A 1 100 ? 2.089 1.918 7.040 1.00 96.00 100 LYS A N 1
ATOM 772 C CA . LYS A 1 100 ? 2.217 1.929 8.506 1.00 96.00 100 LYS A CA 1
ATOM 773 C C . LYS A 1 100 ? 1.494 3.120 9.132 1.00 96.00 100 LYS A C 1
ATOM 775 O O . LYS A 1 100 ? 0.770 2.942 10.107 1.00 96.00 100 LYS A O 1
ATOM 780 N N . GLU A 1 101 ? 1.685 4.312 8.576 1.00 95.94 101 GLU A N 1
ATOM 781 C CA . GLU A 1 101 ? 1.037 5.540 9.043 1.00 95.94 101 GLU A CA 1
ATOM 782 C C . GLU A 1 101 ? -0.489 5.464 8.887 1.00 95.94 101 GLU A C 1
ATOM 784 O O . GLU A 1 101 ? -1.229 5.742 9.831 1.00 95.94 101 GLU A O 1
ATOM 789 N N . ASP A 1 102 ? -0.967 4.982 7.740 1.00 96.31 102 ASP A N 1
ATOM 790 C CA . ASP A 1 102 ? -2.397 4.799 7.499 1.00 96.31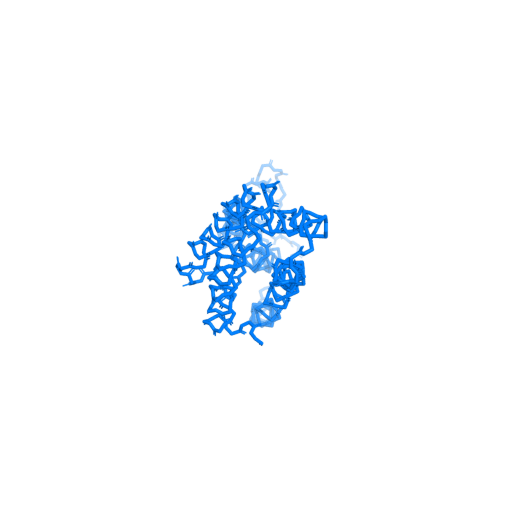 102 ASP A CA 1
ATOM 791 C C . ASP A 1 102 ? -3.015 3.761 8.454 1.00 96.31 102 ASP A C 1
ATOM 793 O O . ASP A 1 102 ? -4.120 3.965 8.958 1.00 96.31 102 ASP A O 1
ATOM 797 N N . LEU A 1 103 ? -2.313 2.661 8.752 1.00 95.88 103 LEU A N 1
ATOM 798 C CA . LEU A 1 103 ? -2.766 1.681 9.748 1.00 95.88 103 LEU A CA 1
ATOM 799 C C . LEU A 1 103 ? -2.800 2.277 11.158 1.00 95.88 103 LEU A C 1
ATOM 801 O O . LEU A 1 103 ? -3.766 2.050 11.888 1.00 95.88 103 LEU A O 1
ATOM 805 N N . ALA A 1 104 ? -1.791 3.068 11.530 1.00 94.69 104 ALA A N 1
ATOM 806 C CA . ALA A 1 104 ? -1.759 3.761 12.816 1.00 94.69 104 ALA A CA 1
ATOM 807 C C . ALA A 1 104 ? -2.951 4.723 12.973 1.00 94.69 104 ALA A C 1
ATOM 809 O O . ALA A 1 104 ? -3.535 4.802 14.055 1.00 94.69 104 ALA A O 1
ATOM 810 N N . SER A 1 105 ? -3.377 5.375 11.883 1.00 94.81 105 SER A N 1
ATOM 811 C CA . SER A 1 105 ? -4.550 6.263 11.880 1.00 94.81 105 SER A CA 1
ATOM 812 C C . SER A 1 105 ? -5.878 5.551 12.184 1.00 94.81 105 SER A C 1
ATOM 814 O O . SER A 1 105 ? -6.815 6.181 12.673 1.00 94.81 105 SER A O 1
ATOM 816 N N . ILE A 1 106 ? -5.968 4.238 11.931 1.00 96.50 106 ILE A N 1
ATOM 817 C CA . ILE A 1 106 ? -7.110 3.405 12.344 1.00 96.50 106 ILE A CA 1
ATOM 818 C C . ILE A 1 106 ? -6.901 2.873 13.761 1.00 96.50 106 ILE A C 1
ATOM 820 O O . ILE A 1 106 ? -7.852 2.765 14.531 1.00 96.50 106 ILE A O 1
ATOM 824 N N . GLU A 1 107 ? -5.670 2.502 14.110 1.00 95.50 107 GLU A N 1
ATOM 825 C CA . GLU A 1 107 ? -5.347 1.845 15.377 1.00 95.50 107 GLU A CA 1
ATOM 826 C C . GLU A 1 107 ? -5.698 2.714 16.593 1.00 95.50 107 GLU A C 1
ATOM 828 O O . GLU A 1 107 ? -6.222 2.197 17.581 1.00 95.50 107 GLU A O 1
ATOM 833 N N . GLU A 1 108 ? -5.489 4.029 16.514 1.00 94.50 108 GLU A N 1
ATOM 834 C CA . GLU A 1 108 ? -5.882 4.962 17.575 1.00 94.50 108 GLU A CA 1
ATOM 835 C C . GLU A 1 108 ? -7.399 4.940 17.862 1.00 94.50 108 GLU A C 1
ATOM 837 O O . GLU A 1 108 ? -7.783 4.560 18.977 1.00 94.50 108 GLU A O 1
ATOM 842 N N . PRO A 1 109 ? -8.298 5.277 16.911 1.00 97.06 109 PRO A N 1
ATOM 843 C CA . PRO A 1 109 ? -9.735 5.226 17.168 1.00 97.06 109 PRO A CA 1
ATOM 844 C C . PRO A 1 109 ? -10.222 3.807 17.483 1.00 97.06 109 PRO A C 1
ATOM 846 O O . PRO A 1 109 ? -11.173 3.649 18.251 1.00 97.06 109 PRO A O 1
ATOM 849 N N . TYR A 1 110 ? -9.551 2.768 16.974 1.00 98.19 110 TYR A N 1
ATOM 850 C CA . TYR A 1 110 ? -9.836 1.381 17.339 1.00 98.19 110 TYR A CA 1
ATOM 851 C C . TYR A 1 110 ? -9.604 1.129 18.831 1.00 98.19 110 TYR A C 1
ATOM 853 O O . TYR A 1 110 ? -10.491 0.636 19.531 1.00 98.19 110 TYR A O 1
ATOM 861 N N . ASN A 1 111 ? -8.422 1.493 19.333 1.00 97.62 111 ASN A N 1
ATOM 862 C CA . ASN A 1 111 ? -8.050 1.309 20.732 1.00 97.62 111 ASN A CA 1
ATOM 863 C C . ASN A 1 111 ? -8.940 2.129 21.672 1.00 97.62 111 ASN A C 1
ATOM 865 O O . ASN A 1 111 ? -9.358 1.615 22.706 1.00 97.62 111 ASN A O 1
ATOM 869 N N . LEU A 1 112 ? -9.284 3.365 21.298 1.00 97.69 112 LEU A N 1
ATOM 870 C CA . LEU A 1 112 ? -10.198 4.204 22.079 1.00 97.69 112 LEU A CA 1
ATOM 871 C C . LEU A 1 112 ? -11.622 3.635 22.120 1.00 97.69 112 LEU A C 1
ATOM 873 O O . LEU A 1 112 ? -12.284 3.686 23.158 1.00 97.69 112 LEU A O 1
ATOM 877 N N . THR A 1 113 ? -12.097 3.061 21.012 1.00 97.94 113 THR A N 1
ATOM 878 C CA . THR A 1 113 ? -13.405 2.390 20.980 1.00 97.94 113 THR A CA 1
ATOM 879 C C . THR A 1 113 ? -13.396 1.181 21.913 1.00 97.94 113 THR A C 1
ATOM 881 O O . THR A 1 113 ? -14.274 1.074 22.764 1.00 97.94 113 THR A O 1
ATOM 884 N N . LEU A 1 114 ? -12.365 0.333 21.841 1.00 97.94 114 LEU A N 1
ATOM 885 C CA . LEU A 1 114 ? -12.203 -0.802 22.754 1.00 97.94 114 LEU A CA 1
ATOM 886 C C . LEU A 1 114 ? -12.194 -0.378 24.227 1.00 97.94 114 LEU A C 1
ATOM 888 O O . LEU A 1 114 ? -12.956 -0.936 25.014 1.00 97.94 114 LEU A O 1
ATOM 892 N N . LEU A 1 115 ? -11.394 0.632 24.576 1.00 98.06 115 LEU A N 1
ATOM 893 C CA . LEU A 1 115 ? -11.279 1.129 25.947 1.00 98.06 115 LEU A CA 1
ATOM 894 C C . LEU A 1 115 ? -12.614 1.672 26.473 1.00 98.06 115 LEU A C 1
ATOM 896 O O . LEU A 1 115 ? -13.041 1.314 27.563 1.00 98.06 115 LEU A O 1
ATOM 900 N N . SER A 1 116 ? -13.308 2.501 25.688 1.00 97.75 116 SER A N 1
ATOM 901 C CA . SER A 1 116 ? -14.604 3.053 26.113 1.00 97.75 116 SER A CA 1
ATOM 902 C C . SER A 1 116 ? -15.678 1.970 26.279 1.00 97.75 116 SER A C 1
ATOM 904 O O . SER A 1 116 ? -16.480 2.058 27.204 1.00 97.75 116 SER A O 1
ATOM 906 N N . THR A 1 117 ? -15.674 0.930 25.432 1.00 97.69 117 THR A N 1
ATOM 907 C CA . THR A 1 117 ? -16.593 -0.215 25.581 1.00 97.69 117 THR A CA 1
ATOM 908 C C . THR A 1 117 ? -16.266 -1.078 26.802 1.00 97.69 117 THR A C 1
ATOM 910 O O . THR A 1 117 ? -17.176 -1.625 27.413 1.00 97.69 117 THR A O 1
ATOM 913 N N . GLU A 1 118 ? -14.990 -1.167 27.191 1.00 97.19 118 GLU A N 1
ATOM 914 C CA . GLU A 1 118 ? -14.551 -1.852 28.416 1.00 97.19 118 GLU A CA 1
ATOM 915 C C . GLU A 1 118 ? -14.989 -1.095 29.678 1.00 97.19 118 GLU A C 1
ATOM 917 O O . GLU A 1 118 ? -15.383 -1.700 30.670 1.00 97.19 118 GLU A O 1
ATOM 922 N N . GLN A 1 119 ? -14.954 0.238 29.622 1.00 97.25 119 GLN A N 1
ATOM 923 C CA . GLN A 1 119 ? -15.332 1.131 30.721 1.00 97.25 119 GLN A CA 1
ATOM 924 C C . GLN A 1 119 ? -16.843 1.409 30.807 1.00 97.25 119 GLN A C 1
ATOM 926 O O . GLN A 1 119 ? -17.265 2.224 31.624 1.00 97.25 119 GLN A O 1
ATOM 931 N N . ASP A 1 120 ? -17.652 0.762 29.964 1.00 95.69 120 ASP A N 1
ATOM 932 C CA . ASP A 1 120 ? -19.107 0.944 29.877 1.00 95.69 120 ASP A CA 1
ATOM 933 C C . ASP A 1 120 ? -19.547 2.399 29.554 1.00 95.69 120 ASP A C 1
ATOM 935 O O . ASP A 1 120 ? -20.647 2.854 29.875 1.00 95.69 120 ASP A O 1
ATOM 939 N N . LEU A 1 121 ? -18.687 3.172 28.875 1.00 96.81 121 LEU A N 1
ATOM 940 C CA . LEU A 1 121 ? -18.908 4.591 28.568 1.00 96.81 121 LEU A CA 1
ATOM 941 C C . LEU A 1 121 ? -19.684 4.781 27.258 1.00 96.81 121 LEU A C 1
ATOM 943 O O . LEU A 1 121 ? -19.139 5.235 26.252 1.00 96.81 121 LEU A O 1
ATOM 947 N N . ARG A 1 122 ? -20.992 4.493 27.260 1.00 94.19 122 ARG A N 1
ATOM 948 C CA . ARG A 1 122 ? -21.832 4.450 26.040 1.00 94.19 122 ARG A CA 1
ATOM 949 C C . ARG A 1 122 ? -21.702 5.651 25.099 1.00 94.19 122 ARG A C 1
ATOM 951 O O . ARG A 1 122 ? -21.529 5.467 23.896 1.00 94.19 122 ARG A O 1
ATOM 958 N N . ASN A 1 123 ? -21.804 6.876 25.615 1.00 96.44 123 ASN A N 1
ATOM 959 C CA . ASN A 1 123 ? -21.749 8.075 24.767 1.00 96.44 123 ASN A CA 1
ATOM 960 C C . ASN A 1 123 ? -20.365 8.252 24.124 1.00 96.44 123 ASN A C 1
ATOM 962 O O . ASN A 1 123 ? -20.267 8.650 22.962 1.00 96.44 123 ASN A O 1
ATOM 966 N N . GLU A 1 124 ? -19.300 7.916 24.856 1.00 97.31 124 GLU A N 1
ATOM 967 C CA . GLU A 1 124 ? -17.943 7.927 24.318 1.00 97.31 124 GLU A CA 1
ATOM 968 C C . GLU A 1 124 ? -17.760 6.813 23.292 1.00 97.31 124 GLU A C 1
ATOM 970 O O . GLU A 1 124 ? -17.263 7.087 22.205 1.00 97.31 124 GLU A O 1
ATOM 975 N N . SER A 1 125 ? -18.237 5.598 23.574 1.00 97.81 125 SER A N 1
ATOM 976 C CA . SER A 1 125 ? -18.180 4.476 22.635 1.00 97.81 125 SER A CA 1
ATOM 977 C C . SER A 1 125 ? -18.856 4.794 21.311 1.00 97.81 125 SER A C 1
ATOM 979 O O . SER A 1 125 ? -18.280 4.499 20.271 1.00 97.81 125 SER A O 1
ATOM 981 N N . ILE A 1 126 ? -20.019 5.454 21.321 1.00 98.19 126 ILE A N 1
ATOM 982 C CA . ILE A 1 126 ? -20.690 5.908 20.093 1.00 98.19 126 ILE A CA 1
ATOM 983 C C . ILE A 1 126 ? -19.805 6.903 19.328 1.00 98.19 126 ILE A C 1
ATOM 985 O O . ILE A 1 126 ? -19.586 6.743 18.129 1.00 98.19 126 ILE A O 1
ATOM 989 N N . SER A 1 127 ? -19.255 7.909 20.012 1.00 97.94 127 SER A N 1
ATOM 990 C CA . SER A 1 127 ? -18.400 8.924 19.383 1.00 97.94 127 SER A CA 1
ATOM 991 C C . SER A 1 127 ? -17.112 8.328 18.793 1.00 97.94 127 SER A C 1
ATOM 993 O O . SER A 1 127 ? -16.768 8.583 17.636 1.00 97.94 127 SER A O 1
ATOM 995 N N . ARG A 1 128 ? -16.414 7.472 19.553 1.00 98.00 128 ARG A N 1
ATOM 996 C CA . ARG A 1 128 ? -15.184 6.794 19.110 1.00 98.00 128 ARG A CA 1
ATOM 997 C C . ARG A 1 128 ? -15.458 5.804 17.983 1.00 98.00 128 ARG A C 1
ATOM 999 O O . ARG A 1 128 ? -14.683 5.750 17.030 1.00 98.00 128 ARG A O 1
ATOM 1006 N N . TYR A 1 129 ? -16.587 5.101 18.051 1.00 98.25 129 TYR A N 1
ATOM 1007 C CA . TYR A 1 129 ? -17.042 4.204 16.999 1.00 98.25 129 TYR A CA 1
ATOM 1008 C C . TYR A 1 129 ? -17.217 4.924 15.660 1.00 98.25 129 TYR A C 1
ATOM 1010 O O . TYR A 1 129 ? -16.739 4.435 14.639 1.00 98.25 129 TYR A O 1
ATOM 1018 N N . GLU A 1 130 ? -17.871 6.088 15.641 1.00 98.00 130 GLU A N 1
ATOM 1019 C CA . GLU A 1 130 ? -18.082 6.838 14.397 1.00 98.00 130 GLU A CA 1
ATOM 1020 C C . GLU A 1 130 ? -16.747 7.301 13.781 1.00 98.00 130 GLU A C 1
ATOM 1022 O O . GLU A 1 130 ? -16.553 7.210 12.563 1.00 98.00 130 GLU A O 1
ATOM 1027 N N . LEU A 1 131 ? -15.779 7.708 14.613 1.00 97.62 131 LEU A N 1
ATOM 1028 C CA . LEU A 1 131 ? -14.422 8.040 14.162 1.00 97.62 131 LEU A CA 1
ATOM 1029 C C . LEU A 1 131 ? -13.681 6.812 13.604 1.00 97.62 131 LEU A C 1
ATOM 1031 O O . LEU A 1 131 ? -13.043 6.894 12.550 1.00 97.62 131 LEU A O 1
ATOM 1035 N N . LEU A 1 132 ? -13.791 5.662 14.273 1.00 98.38 132 LEU A N 1
ATOM 1036 C CA . LEU A 1 132 ? -13.236 4.392 13.804 1.00 98.38 132 LEU A CA 1
ATOM 1037 C C . LEU A 1 132 ? -13.850 3.977 12.462 1.00 98.38 132 LEU A C 1
ATOM 1039 O O . LEU A 1 132 ? -13.132 3.656 11.519 1.00 98.38 132 LEU A O 1
ATOM 1043 N N . ASN A 1 133 ? -15.175 4.005 12.348 1.00 97.69 133 ASN A N 1
ATOM 1044 C CA . ASN A 1 133 ? -15.875 3.632 11.124 1.00 97.69 133 ASN A CA 1
ATOM 1045 C C . ASN A 1 133 ? -15.491 4.556 9.953 1.00 97.69 133 ASN A C 1
ATOM 1047 O O . ASN A 1 133 ? -15.289 4.090 8.831 1.00 97.69 133 ASN A O 1
ATOM 1051 N N . THR A 1 134 ? -15.317 5.853 10.224 1.00 97.44 134 THR A N 1
ATOM 1052 C CA . THR A 1 134 ? -14.882 6.840 9.227 1.00 97.44 134 THR A CA 1
ATOM 1053 C C . THR A 1 134 ? -13.440 6.601 8.768 1.00 97.44 134 THR A C 1
ATOM 1055 O O . THR A 1 134 ? -13.192 6.502 7.564 1.00 97.44 134 THR A O 1
ATOM 1058 N N . SER A 1 135 ? -12.492 6.471 9.702 1.00 97.44 135 SER A N 1
ATOM 1059 C CA . SER A 1 135 ? -11.068 6.231 9.396 1.00 97.44 135 SER A CA 1
ATOM 1060 C C . SER A 1 135 ? -10.855 4.902 8.668 1.00 97.44 135 SER A C 1
ATOM 1062 O O . SER A 1 135 ? -10.201 4.862 7.624 1.00 97.44 135 SER A O 1
ATOM 1064 N N . LEU A 1 136 ? -11.497 3.830 9.134 1.00 97.75 136 LEU A N 1
ATOM 1065 C CA . LEU A 1 136 ? -11.460 2.524 8.481 1.00 97.75 136 LEU A CA 1
ATOM 1066 C C . LEU A 1 136 ? -12.104 2.558 7.089 1.00 97.75 136 LEU A C 1
ATOM 1068 O O . LEU A 1 136 ? -11.606 1.929 6.156 1.00 97.75 136 LEU A O 1
ATOM 1072 N N . GLY A 1 137 ? -13.189 3.316 6.917 1.00 96.88 137 GLY A N 1
ATOM 1073 C CA . GLY A 1 137 ? -13.806 3.547 5.613 1.00 96.88 137 GLY A CA 1
ATOM 1074 C C . GLY A 1 137 ? -12.862 4.246 4.630 1.00 96.88 137 GLY A C 1
ATOM 1075 O O . GLY A 1 137 ? -12.754 3.823 3.478 1.00 96.88 137 GLY A O 1
ATOM 1076 N N . ALA A 1 138 ? -12.143 5.278 5.082 1.00 96.31 138 ALA A N 1
ATOM 1077 C CA . ALA A 1 138 ? -11.154 5.987 4.271 1.00 96.31 138 ALA A CA 1
ATOM 1078 C C . ALA A 1 138 ? -9.973 5.082 3.879 1.00 96.31 138 ALA A C 1
ATOM 1080 O O . ALA A 1 138 ? -9.593 5.048 2.705 1.00 96.31 138 ALA A O 1
ATOM 1081 N N . PHE A 1 139 ? -9.455 4.298 4.827 1.00 97.06 139 PHE A N 1
ATOM 1082 C CA . PHE A 1 139 ? -8.412 3.305 4.577 1.00 97.06 139 PHE A CA 1
ATOM 1083 C C . PHE A 1 139 ? -8.857 2.275 3.538 1.00 97.06 139 PHE A C 1
ATOM 1085 O O . PHE A 1 139 ? -8.215 2.117 2.500 1.00 97.06 139 PHE A O 1
ATOM 1092 N N . ASN A 1 140 ? -10.002 1.626 3.765 1.00 96.25 140 ASN A N 1
ATOM 1093 C CA . ASN A 1 140 ? -10.520 0.605 2.857 1.00 96.25 140 ASN A CA 1
ATOM 1094 C C . ASN A 1 140 ? -10.777 1.176 1.464 1.00 96.25 140 ASN A C 1
ATOM 1096 O O . ASN A 1 140 ? -10.501 0.511 0.475 1.00 96.25 140 ASN A O 1
ATOM 1100 N N . LYS A 1 141 ? -11.246 2.424 1.357 1.00 95.06 141 LYS A N 1
ATOM 1101 C CA . LYS A 1 141 ? -11.407 3.086 0.060 1.00 95.06 141 LYS A CA 1
ATOM 1102 C C . LYS A 1 141 ? -10.069 3.238 -0.666 1.00 95.06 141 LYS A C 1
ATOM 1104 O O . LYS A 1 141 ? -9.993 2.880 -1.838 1.00 95.06 141 LYS A O 1
ATOM 1109 N N . LYS A 1 142 ? -9.025 3.730 0.009 1.00 94.75 142 LYS A N 1
ATOM 1110 C CA . LYS A 1 142 ? -7.681 3.891 -0.573 1.00 94.75 142 LYS A CA 1
ATOM 1111 C C . LYS A 1 142 ? -7.118 2.552 -1.052 1.00 94.75 142 LYS A C 1
ATOM 1113 O O . LYS A 1 142 ? -6.686 2.449 -2.195 1.00 94.75 142 LYS A O 1
ATOM 1118 N N . TYR A 1 143 ? -7.193 1.529 -0.208 1.00 94.81 143 TYR A N 1
ATOM 1119 C CA . TYR A 1 143 ? -6.611 0.213 -0.472 1.00 94.81 143 TYR A CA 1
ATOM 1120 C C . TYR A 1 143 ? -7.533 -0.740 -1.243 1.00 94.81 143 TYR A C 1
ATOM 1122 O O . TYR A 1 143 ? -7.134 -1.848 -1.584 1.00 94.81 143 TYR A O 1
ATOM 1130 N N . SER A 1 144 ? -8.745 -0.301 -1.595 1.00 92.69 144 SER A N 1
ATOM 1131 C CA . SER A 1 144 ? -9.639 -1.067 -2.468 1.00 92.69 144 SER A CA 1
ATOM 1132 C C . SER A 1 144 ? -9.170 -1.115 -3.916 1.00 92.69 144 SER A C 1
ATOM 1134 O O . SER A 1 144 ? -9.587 -2.022 -4.622 1.00 92.69 144 SER A O 1
ATOM 1136 N N . ASP A 1 145 ? -8.333 -0.174 -4.365 1.00 90.69 145 ASP A N 1
ATOM 1137 C CA . ASP A 1 145 ? -7.797 -0.110 -5.736 1.00 90.69 145 ASP A CA 1
ATOM 1138 C C . ASP A 1 145 ? -6.263 -0.016 -5.767 1.00 90.69 145 ASP A C 1
ATOM 1140 O O . ASP A 1 145 ? -5.666 -0.060 -6.835 1.00 90.69 145 ASP A O 1
ATOM 1144 N N . TYR A 1 146 ? -5.598 0.095 -4.619 1.00 92.56 146 TYR A N 1
ATOM 1145 C CA . TYR A 1 146 ? -4.149 0.260 -4.529 1.00 92.56 146 TYR A CA 1
ATOM 1146 C C . TYR A 1 146 ? -3.555 -0.745 -3.546 1.00 92.56 146 TYR A C 1
ATOM 1148 O O . TYR A 1 146 ? -4.011 -0.832 -2.412 1.00 92.56 146 TYR A O 1
ATOM 1156 N N . ASP A 1 147 ? -2.511 -1.457 -3.969 1.00 91.88 147 ASP A N 1
ATOM 1157 C CA . ASP A 1 147 ? -1.825 -2.469 -3.165 1.00 91.88 147 ASP A CA 1
ATOM 1158 C C . ASP A 1 147 ? -0.340 -2.072 -2.996 1.00 91.88 147 ASP A C 1
ATOM 1160 O O . ASP A 1 147 ? 0.451 -2.234 -3.937 1.00 91.88 147 ASP A O 1
ATOM 1164 N N . PRO A 1 148 ? 0.065 -1.529 -1.826 1.00 93.56 148 PRO A N 1
ATOM 1165 C CA . PRO A 1 148 ? 1.461 -1.229 -1.516 1.00 93.56 148 PRO A CA 1
ATOM 1166 C C . PRO A 1 148 ? 2.342 -2.459 -1.643 1.00 93.56 148 PRO A C 1
ATOM 1168 O O . PRO A 1 148 ? 1.916 -3.568 -1.329 1.00 93.56 148 PRO A O 1
ATOM 1171 N N . PHE A 1 149 ? 3.615 -2.265 -1.986 1.00 93.19 149 PHE A N 1
ATOM 1172 C CA . PHE A 1 149 ? 4.534 -3.386 -2.183 1.00 93.19 149 PHE A CA 1
ATOM 1173 C C . PHE A 1 149 ? 4.614 -4.343 -0.982 1.00 93.19 149 PHE A C 1
ATOM 1175 O O . PHE A 1 149 ? 4.705 -5.549 -1.181 1.00 93.19 149 PHE A O 1
ATOM 1182 N N . ALA A 1 150 ? 4.530 -3.817 0.246 1.00 94.50 150 ALA A N 1
ATOM 1183 C CA . ALA A 1 150 ? 4.585 -4.612 1.474 1.00 94.50 150 ALA A CA 1
ATOM 1184 C C . ALA A 1 150 ? 3.482 -5.684 1.574 1.00 94.50 150 ALA A C 1
ATOM 1186 O O . ALA A 1 150 ? 3.723 -6.724 2.171 1.00 94.50 150 ALA A O 1
ATOM 1187 N N . VAL A 1 151 ? 2.312 -5.442 0.972 1.00 95.06 151 VAL A N 1
ATOM 1188 C CA . VAL A 1 151 ? 1.134 -6.332 1.033 1.00 95.06 151 VAL A CA 1
ATOM 1189 C C . VAL A 1 151 ? 0.682 -6.812 -0.346 1.00 95.06 151 VAL A C 1
ATOM 1191 O O . VAL A 1 151 ? -0.240 -7.609 -0.461 1.00 95.06 151 VAL A O 1
ATOM 1194 N N . LYS A 1 152 ? 1.341 -6.364 -1.421 1.00 93.06 152 LYS A N 1
ATOM 1195 C CA . LYS A 1 152 ? 0.975 -6.670 -2.813 1.00 93.06 152 LYS A CA 1
ATOM 1196 C C . LYS A 1 152 ? 0.960 -8.171 -3.125 1.00 93.06 152 LYS A C 1
ATOM 1198 O O . LYS A 1 152 ? 0.240 -8.594 -4.023 1.00 93.06 152 LYS A O 1
ATOM 1203 N N . PHE A 1 153 ? 1.752 -8.958 -2.401 1.00 91.25 153 PHE A N 1
ATOM 1204 C CA . PHE A 1 153 ? 1.809 -10.416 -2.535 1.00 91.25 153 PHE A CA 1
ATOM 1205 C C . PHE A 1 153 ? 1.142 -11.155 -1.367 1.00 91.25 153 PHE A C 1
ATOM 1207 O O . PHE A 1 153 ? 1.203 -12.380 -1.314 1.00 91.25 153 PHE A O 1
ATOM 1214 N N . ASP A 1 154 ? 0.516 -10.433 -0.435 1.00 94.06 154 ASP A N 1
ATOM 1215 C CA . ASP A 1 154 ? -0.275 -11.040 0.627 1.00 94.06 154 ASP A CA 1
ATOM 1216 C C . ASP A 1 154 ? -1.717 -11.247 0.152 1.00 94.06 154 ASP A C 1
ATOM 1218 O O . ASP A 1 154 ? -2.558 -10.348 0.184 1.00 94.06 154 ASP A O 1
ATOM 1222 N N . GLU A 1 155 ? -2.019 -12.476 -0.259 1.00 93.19 155 GLU A N 1
ATOM 1223 C CA . GLU A 1 155 ? -3.358 -12.881 -0.697 1.00 93.19 155 GLU A CA 1
ATOM 1224 C C . GLU A 1 155 ? -4.419 -12.739 0.409 1.00 93.19 155 GLU A C 1
ATOM 1226 O O . GLU A 1 155 ? -5.614 -12.664 0.115 1.00 93.19 155 GLU A O 1
ATOM 1231 N N . LYS A 1 156 ? -4.008 -12.690 1.685 1.00 95.25 156 LYS A N 1
ATOM 1232 C CA . LYS A 1 156 ? -4.922 -12.583 2.828 1.00 95.25 156 LYS A CA 1
ATOM 1233 C C . LYS A 1 156 ? -5.229 -11.145 3.215 1.00 95.25 156 LYS A C 1
ATOM 1235 O O . LYS A 1 156 ? -6.259 -10.926 3.846 1.00 95.25 156 LYS A O 1
ATOM 1240 N N . PHE A 1 157 ? -4.401 -10.172 2.831 1.00 94.81 157 PHE A N 1
ATOM 1241 C CA . PHE A 1 157 ? -4.515 -8.782 3.280 1.00 94.81 157 PHE A CA 1
ATOM 1242 C C . PHE A 1 157 ? -5.924 -8.207 3.077 1.00 94.81 157 PHE A C 1
ATOM 1244 O O . PHE A 1 157 ? -6.565 -7.745 4.021 1.00 94.81 157 PHE A O 1
ATOM 1251 N N . GLN A 1 158 ? -6.446 -8.301 1.852 1.00 93.56 158 GLN A N 1
ATOM 1252 C CA . GLN A 1 158 ? -7.771 -7.774 1.505 1.00 93.56 158 GLN A CA 1
ATOM 1253 C C . GLN A 1 158 ? -8.901 -8.516 2.238 1.00 93.56 158 GLN A C 1
ATOM 1255 O O . GLN A 1 158 ? -9.870 -7.898 2.688 1.00 93.56 158 GLN A O 1
ATOM 1260 N N . GLY A 1 159 ? -8.771 -9.837 2.399 1.00 95.19 159 GLY A N 1
ATOM 1261 C CA . GLY A 1 159 ? -9.728 -10.655 3.145 1.00 95.19 159 GLY A CA 1
ATOM 1262 C C . GLY A 1 159 ? -9.753 -10.300 4.632 1.00 95.19 159 GLY A C 1
ATOM 1263 O O . GLY A 1 159 ? -10.822 -10.079 5.200 1.00 95.19 159 GLY A O 1
ATOM 1264 N N . ASP A 1 160 ? -8.582 -10.156 5.248 1.00 96.31 160 ASP A N 1
ATOM 1265 C CA . ASP A 1 160 ? -8.451 -9.797 6.657 1.00 96.31 160 ASP A CA 1
ATOM 1266 C C . ASP A 1 160 ? -8.963 -8.374 6.923 1.00 96.31 160 ASP A C 1
ATOM 1268 O O . ASP A 1 160 ? -9.733 -8.171 7.862 1.00 96.31 160 ASP A O 1
ATOM 1272 N N . MET A 1 161 ? -8.642 -7.400 6.064 1.00 96.19 161 MET A N 1
ATOM 1273 C CA . MET A 1 161 ? -9.184 -6.038 6.176 1.00 96.19 161 MET A CA 1
ATOM 1274 C C . MET A 1 161 ? -10.706 -5.993 5.981 1.00 96.19 161 MET A C 1
ATOM 1276 O O . MET A 1 161 ? -11.405 -5.246 6.676 1.00 96.19 161 MET A O 1
ATOM 1280 N N . THR A 1 162 ? -11.250 -6.836 5.098 1.00 96.69 162 THR A N 1
ATOM 1281 C CA . THR A 1 162 ? -12.704 -7.004 4.946 1.00 96.69 162 THR A CA 1
ATOM 1282 C C . THR A 1 162 ? -13.322 -7.569 6.225 1.00 96.69 162 THR A C 1
ATOM 1284 O O . THR A 1 162 ? -14.323 -7.034 6.704 1.00 96.69 162 THR A O 1
ATOM 1287 N N . ASN A 1 163 ? -12.702 -8.583 6.834 1.00 97.56 163 ASN A N 1
ATOM 1288 C CA . ASN A 1 163 ? -13.145 -9.160 8.104 1.00 97.56 163 ASN A CA 1
ATOM 1289 C C . ASN A 1 163 ? -13.121 -8.131 9.242 1.00 97.56 163 ASN A C 1
ATOM 1291 O O . ASN A 1 163 ? -14.102 -8.013 9.976 1.00 97.56 163 ASN A O 1
ATOM 1295 N N . VAL A 1 164 ? -12.057 -7.327 9.348 1.00 97.81 164 VAL A N 1
ATOM 1296 C CA . VAL A 1 164 ? -11.974 -6.215 10.311 1.00 97.81 164 VAL A CA 1
ATOM 1297 C C . VAL A 1 164 ? -13.117 -5.219 10.088 1.00 97.81 164 VAL A C 1
ATOM 1299 O O . VAL A 1 164 ? -13.793 -4.835 11.043 1.00 97.81 164 VAL A O 1
ATOM 1302 N N . SER A 1 165 ? -13.396 -4.839 8.837 1.00 97.75 165 SER A N 1
ATOM 1303 C CA . SER A 1 165 ? -14.509 -3.935 8.515 1.00 97.75 165 SER A CA 1
ATOM 1304 C C . SER A 1 165 ? -15.873 -4.519 8.872 1.00 97.75 165 SER A C 1
ATOM 1306 O O . SER A 1 165 ? -16.721 -3.798 9.398 1.00 97.75 165 SER A O 1
ATOM 1308 N N . MET A 1 166 ? -16.092 -5.812 8.628 1.00 97.81 166 MET A N 1
ATOM 1309 C CA . MET A 1 166 ? -17.331 -6.490 9.010 1.00 97.81 166 MET A CA 1
ATOM 1310 C C . MET A 1 166 ? -17.503 -6.545 10.528 1.00 97.81 166 MET A C 1
ATOM 1312 O O . MET A 1 166 ? -18.592 -6.252 11.014 1.00 97.81 166 MET A O 1
ATOM 1316 N N . ILE A 1 167 ? -16.436 -6.845 11.274 1.00 97.94 167 ILE A N 1
ATOM 1317 C CA . ILE A 1 167 ? -16.430 -6.850 12.744 1.00 97.94 167 ILE A CA 1
ATOM 1318 C C . ILE A 1 167 ? -16.828 -5.480 13.299 1.00 97.94 167 ILE A C 1
ATOM 1320 O O . ILE A 1 167 ? -17.724 -5.396 14.138 1.00 97.94 167 ILE A O 1
ATOM 1324 N N . VAL A 1 168 ? -16.212 -4.407 12.791 1.00 98.06 168 VAL A N 1
ATOM 1325 C CA . VAL A 1 168 ? -16.535 -3.033 13.201 1.00 98.06 168 VAL A CA 1
ATOM 1326 C C . VAL A 1 168 ? -17.968 -2.669 12.805 1.00 98.06 168 VAL A C 1
ATOM 1328 O O . VAL A 1 168 ? -18.715 -2.112 13.597 1.00 98.06 168 VAL A O 1
ATOM 1331 N N . LYS A 1 169 ? -18.430 -3.010 11.600 1.00 97.75 169 LYS A N 1
ATOM 1332 C CA . LYS A 1 169 ? -19.824 -2.734 11.209 1.00 97.75 169 LYS A CA 1
ATOM 1333 C C . LYS A 1 169 ? -20.833 -3.487 12.076 1.00 97.75 169 LYS A C 1
ATOM 1335 O O . LYS A 1 169 ? -21.852 -2.912 12.447 1.00 97.75 169 LYS A O 1
ATOM 1340 N N . ALA A 1 170 ? -20.550 -4.742 12.417 1.00 96.94 170 ALA A N 1
ATOM 1341 C CA . ALA A 1 170 ? -21.421 -5.567 13.244 1.00 96.94 170 ALA A CA 1
ATOM 1342 C C . ALA A 1 170 ? -21.513 -5.052 14.688 1.00 96.94 170 ALA A C 1
ATOM 1344 O O . ALA A 1 170 ? -22.599 -5.093 15.267 1.00 96.94 170 ALA A O 1
ATOM 1345 N N . SER A 1 171 ? -20.420 -4.520 15.255 1.00 97.31 171 SER A N 1
ATOM 1346 C CA . SER A 1 171 ? -20.420 -3.978 16.623 1.00 97.31 171 SER A CA 1
ATOM 1347 C C . SER A 1 171 ? -21.260 -2.709 16.779 1.00 97.31 171 SER A C 1
ATOM 1349 O O . SER A 1 171 ? -21.624 -2.359 17.900 1.00 97.31 171 SER A O 1
ATOM 1351 N N . ARG A 1 172 ? -21.642 -2.052 15.674 1.00 97.31 172 ARG A N 1
ATOM 1352 C CA . ARG A 1 172 ? -22.492 -0.855 15.690 1.00 97.31 172 ARG A CA 1
ATOM 1353 C C . ARG A 1 172 ? -23.755 -1.050 16.509 1.00 97.31 172 ARG A C 1
ATOM 1355 O O . ARG A 1 172 ? -24.091 -0.196 17.319 1.00 97.31 172 ARG A O 1
ATOM 1362 N N . GLN A 1 173 ? -24.483 -2.134 16.250 1.00 96.31 173 GLN A N 1
ATOM 1363 C CA . GLN A 1 173 ? -25.772 -2.353 16.893 1.00 96.31 173 GLN A CA 1
ATOM 1364 C C . GLN A 1 173 ? -25.593 -2.418 18.408 1.00 96.31 173 GLN A C 1
ATOM 1366 O O . GLN A 1 173 ? -26.234 -1.646 19.111 1.00 96.31 173 GLN A O 1
ATOM 1371 N N . ASP A 1 174 ? -24.653 -3.237 18.871 1.00 96.31 174 ASP A N 1
ATOM 1372 C CA . ASP A 1 174 ? -24.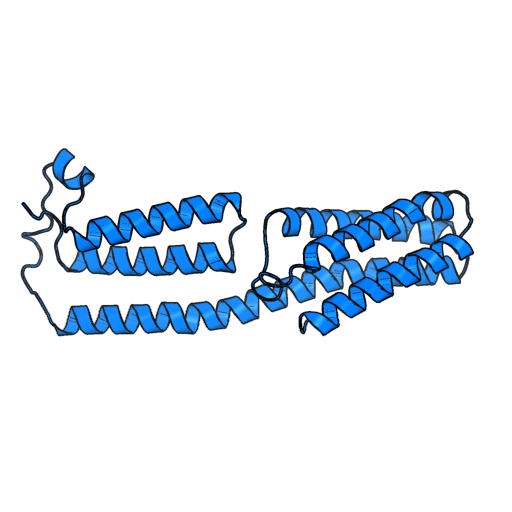370 -3.446 20.289 1.00 96.31 174 ASP A CA 1
ATOM 1373 C C . ASP A 1 174 ? -23.948 -2.142 20.985 1.00 96.31 174 ASP A C 1
ATOM 1375 O O . ASP A 1 174 ? -24.462 -1.807 22.052 1.00 96.31 174 ASP A O 1
ATOM 1379 N N . ILE A 1 175 ? -23.093 -1.337 20.343 1.00 96.81 175 ILE A N 1
ATOM 1380 C CA . ILE A 1 175 ? -22.666 -0.026 20.863 1.00 96.81 175 ILE A CA 1
ATOM 1381 C C . ILE A 1 175 ? -23.861 0.923 21.015 1.00 96.81 175 ILE A C 1
ATOM 1383 O O . ILE A 1 175 ? -24.027 1.582 22.043 1.00 96.81 175 ILE A O 1
ATOM 1387 N N . PHE A 1 176 ? -24.732 0.979 20.007 1.00 96.19 176 PHE A N 1
ATOM 1388 C CA . PHE A 1 176 ? -25.881 1.880 20.009 1.00 96.19 176 PHE A CA 1
ATOM 1389 C C . PHE A 1 176 ? -27.012 1.398 20.924 1.00 96.19 176 PHE A C 1
ATOM 1391 O O . PHE A 1 176 ? -27.728 2.231 21.478 1.00 96.19 176 PHE A O 1
ATOM 1398 N N . THR A 1 177 ? -27.176 0.094 21.140 1.00 95.31 177 THR A N 1
ATOM 1399 C CA . THR A 1 177 ? -28.170 -0.450 22.080 1.00 95.31 177 THR A CA 1
ATOM 1400 C C . THR A 1 177 ? -27.661 -0.512 23.519 1.00 95.31 177 THR A C 1
ATOM 1402 O O . THR A 1 177 ? -28.467 -0.708 24.422 1.00 95.31 177 THR A O 1
ATOM 1405 N N . GLY A 1 178 ? -26.363 -0.286 23.751 1.00 93.00 178 GLY A N 1
ATOM 1406 C CA . GLY A 1 178 ? -25.745 -0.315 25.081 1.00 93.00 178 GLY A CA 1
ATOM 1407 C C . GLY A 1 178 ? -25.263 -1.699 25.529 1.00 93.00 178 GLY A C 1
ATOM 1408 O O . GLY A 1 178 ? -24.939 -1.875 26.695 1.00 93.00 178 GLY A O 1
ATOM 1409 N N . LEU A 1 179 ? -25.177 -2.674 24.620 1.00 96.31 179 LEU A N 1
ATOM 1410 C CA . LEU A 1 179 ? -24.583 -3.993 24.870 1.00 96.31 179 LEU A CA 1
ATOM 1411 C C . LEU A 1 179 ? -23.048 -3.908 24.751 1.00 96.31 179 LEU A C 1
ATOM 1413 O O . LEU A 1 179 ? -22.433 -4.514 23.874 1.00 96.31 179 LEU A O 1
ATOM 1417 N N . LEU A 1 180 ? -22.412 -3.094 25.600 1.00 96.44 180 LEU A N 1
ATOM 1418 C CA . LEU A 1 180 ? -20.998 -2.725 25.433 1.00 96.44 180 LEU A CA 1
ATOM 1419 C C . LEU A 1 180 ? -20.028 -3.886 25.674 1.00 96.44 180 LEU A C 1
ATOM 1421 O O . LEU A 1 180 ? -19.002 -3.961 25.001 1.00 96.44 180 LEU A O 1
ATOM 1425 N N . SER A 1 181 ? -20.380 -4.836 26.544 1.00 97.00 181 SER A N 1
ATOM 1426 C CA . SER A 1 181 ? -19.587 -6.055 26.754 1.00 97.00 181 SER A CA 1
ATOM 1427 C C . SER A 1 181 ? -19.503 -6.917 25.484 1.00 97.00 181 SER A C 1
ATOM 1429 O O . SER A 1 181 ? -18.410 -7.326 25.083 1.00 97.00 181 SER A O 1
ATOM 1431 N N . ASP A 1 182 ? -20.629 -7.107 24.786 1.00 96.56 182 ASP A N 1
ATOM 1432 C CA . ASP A 1 182 ? -20.681 -7.856 23.523 1.00 96.56 182 ASP A CA 1
ATOM 1433 C C . ASP A 1 182 ? -19.920 -7.123 22.409 1.00 96.56 182 ASP A C 1
ATOM 1435 O O . ASP A 1 182 ? -19.157 -7.732 21.648 1.00 96.56 182 ASP A O 1
ATOM 1439 N N . ALA A 1 183 ? -20.071 -5.794 22.349 1.00 97.31 183 ALA A N 1
ATOM 1440 C CA . ALA A 1 183 ? -19.325 -4.950 21.424 1.00 97.31 183 ALA A CA 1
ATOM 1441 C C . ALA A 1 183 ? -17.809 -5.061 21.646 1.00 97.31 183 ALA A C 1
ATOM 1443 O O . ALA A 1 183 ? -17.060 -5.237 20.680 1.00 97.31 183 ALA A O 1
ATOM 1444 N N . HIS A 1 184 ? -17.362 -4.989 22.904 1.00 98.12 184 HIS A N 1
ATOM 1445 C CA . HIS A 1 184 ? -15.957 -5.108 23.280 1.00 98.12 184 HIS A CA 1
ATOM 1446 C C . HIS A 1 184 ? -15.387 -6.466 22.861 1.00 98.12 184 HIS A C 1
ATOM 1448 O O . HIS A 1 184 ? -14.373 -6.519 22.163 1.00 98.12 184 HIS A O 1
ATOM 1454 N N . ALA A 1 185 ? -16.067 -7.563 23.218 1.00 97.75 185 ALA A N 1
ATOM 1455 C CA . ALA A 1 185 ? -15.641 -8.915 22.865 1.00 97.75 185 ALA A CA 1
ATOM 1456 C C . ALA A 1 185 ? -15.481 -9.082 21.345 1.00 97.75 185 ALA A C 1
ATOM 1458 O O . ALA A 1 185 ? -14.495 -9.650 20.872 1.00 97.75 185 ALA A O 1
ATOM 1459 N N . ARG A 1 186 ? -16.410 -8.523 20.558 1.00 96.75 186 ARG A N 1
ATOM 1460 C CA . ARG A 1 186 ? -16.344 -8.566 19.092 1.00 96.75 186 ARG A CA 1
ATOM 1461 C C . ARG A 1 186 ? -15.192 -7.728 18.533 1.00 96.75 186 ARG A C 1
ATOM 1463 O O . ARG A 1 186 ? -14.452 -8.201 17.669 1.00 96.75 186 ARG A O 1
ATOM 1470 N N . LEU A 1 187 ? -15.011 -6.502 19.022 1.00 98.00 187 LEU A N 1
ATOM 1471 C CA . LEU A 1 187 ? -13.910 -5.624 18.613 1.00 98.00 187 LEU A CA 1
ATOM 1472 C C . LEU A 1 187 ? -12.538 -6.208 18.988 1.00 98.00 187 LEU A C 1
ATOM 1474 O O . LEU A 1 187 ? -11.577 -6.048 18.238 1.00 98.00 187 LEU A O 1
ATOM 1478 N N . ALA A 1 188 ? -12.427 -6.946 20.094 1.00 97.88 188 ALA A N 1
ATOM 1479 C CA . ALA A 1 188 ? -11.173 -7.590 20.484 1.00 97.88 188 ALA A CA 1
ATOM 1480 C C . ALA A 1 188 ? -10.689 -8.594 19.418 1.00 97.88 188 ALA A C 1
ATOM 1482 O O . ALA A 1 188 ? -9.495 -8.651 19.111 1.00 97.88 188 ALA A O 1
ATOM 1483 N N . VAL A 1 189 ? -11.617 -9.312 18.771 1.00 97.31 189 VAL A N 1
ATOM 1484 C CA . VAL A 1 189 ? -11.301 -10.198 17.639 1.00 97.31 189 VAL A CA 1
ATOM 1485 C C . VAL A 1 189 ? -10.734 -9.398 16.465 1.00 97.31 189 VAL A C 1
ATOM 1487 O O . VAL A 1 189 ? -9.696 -9.765 15.915 1.00 97.31 189 VAL A O 1
ATOM 1490 N N . GLY A 1 190 ? -11.349 -8.271 16.101 1.00 96.50 190 GLY A N 1
ATOM 1491 C CA . GLY A 1 190 ? -10.851 -7.445 14.998 1.00 96.50 190 GLY A CA 1
ATOM 1492 C C . GLY A 1 190 ? -9.481 -6.819 15.289 1.00 96.50 190 GLY A C 1
ATOM 1493 O O . GLY A 1 190 ? -8.633 -6.776 14.398 1.00 96.50 190 GLY A O 1
ATOM 1494 N N . LYS A 1 191 ? -9.202 -6.438 16.543 1.00 96.69 191 LYS A N 1
ATOM 1495 C CA . LYS A 1 191 ? -7.860 -6.006 16.973 1.00 96.69 191 LYS A CA 1
ATOM 1496 C C . LYS A 1 191 ? -6.816 -7.106 16.786 1.00 96.69 191 LYS A C 1
ATOM 1498 O O . LYS A 1 191 ? -5.726 -6.824 16.292 1.00 96.69 191 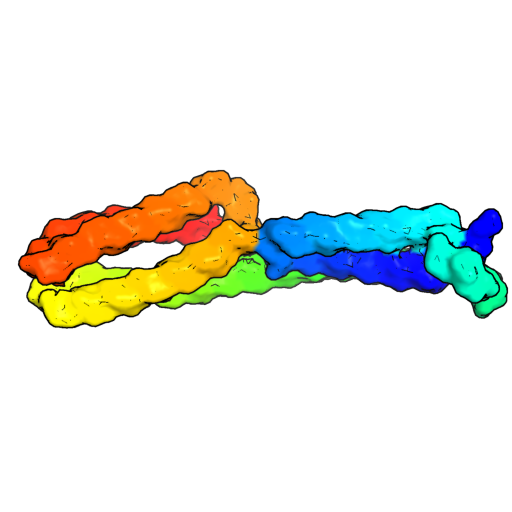LYS A O 1
ATOM 1503 N N . SER A 1 192 ? -7.145 -8.354 17.126 1.00 96.50 192 SER A N 1
ATOM 1504 C CA . SER A 1 192 ? -6.232 -9.485 16.909 1.00 96.50 192 SER A CA 1
ATOM 1505 C C . SER A 1 192 ? -5.918 -9.706 15.422 1.00 96.50 192 SER A C 1
ATOM 1507 O O . SER A 1 192 ? -4.768 -9.962 15.069 1.00 96.50 192 SER A O 1
ATOM 1509 N N . LEU A 1 193 ? -6.900 -9.514 14.530 1.00 95.50 193 LEU A N 1
ATOM 1510 C CA . LEU A 1 193 ? -6.685 -9.580 13.081 1.00 95.50 193 LEU A CA 1
ATOM 1511 C C . LEU A 1 193 ? -5.748 -8.471 12.594 1.00 95.50 193 LEU A C 1
ATOM 1513 O O . LEU A 1 193 ? -4.801 -8.763 11.868 1.00 95.50 193 LEU A O 1
ATOM 1517 N N . LEU A 1 194 ? -5.950 -7.225 13.041 1.00 95.00 194 LEU A N 1
ATOM 1518 C CA . LEU A 1 194 ? -5.053 -6.109 12.711 1.00 95.00 194 LEU A CA 1
ATOM 1519 C C . LEU A 1 194 ? -3.613 -6.367 13.174 1.00 95.00 194 LEU A C 1
ATOM 1521 O O . LEU A 1 194 ? -2.667 -6.101 12.434 1.00 95.00 194 LEU A O 1
ATOM 1525 N N . GLN A 1 195 ? -3.428 -6.928 14.370 1.00 95.50 195 GLN A N 1
ATOM 1526 C CA . GLN A 1 195 ? -2.103 -7.313 14.862 1.00 95.50 195 GLN A CA 1
ATOM 1527 C C . GLN A 1 195 ? -1.472 -8.422 14.011 1.00 95.50 195 GLN A C 1
ATOM 1529 O O . GLN A 1 195 ? -0.282 -8.358 13.705 1.00 95.50 195 GLN A O 1
ATOM 1534 N N . ASN A 1 196 ? -2.257 -9.416 13.593 1.00 95.19 196 ASN A N 1
ATOM 1535 C CA . ASN A 1 196 ? -1.773 -10.489 12.727 1.00 95.19 196 ASN A CA 1
ATOM 1536 C C . ASN A 1 196 ? -1.352 -9.974 11.345 1.00 95.19 196 ASN A C 1
ATOM 1538 O O . ASN A 1 196 ? -0.305 -10.396 10.856 1.00 95.19 196 ASN A O 1
ATOM 1542 N N . ILE A 1 197 ? -2.109 -9.040 10.754 1.00 94.25 197 ILE A N 1
ATOM 1543 C CA . ILE A 1 197 ? -1.721 -8.340 9.518 1.00 94.25 197 ILE A CA 1
ATOM 1544 C C . ILE A 1 197 ? -0.368 -7.647 9.725 1.00 94.25 197 ILE A C 1
ATOM 1546 O O . ILE A 1 197 ? 0.585 -7.902 8.991 1.00 94.25 197 ILE A O 1
ATOM 1550 N N . LYS A 1 198 ? -0.237 -6.835 10.786 1.00 94.69 198 LYS A N 1
ATOM 1551 C CA . LYS A 1 198 ? 1.005 -6.091 11.049 1.00 94.69 198 LYS A CA 1
ATOM 1552 C C . LYS A 1 198 ? 2.222 -7.008 11.188 1.00 94.69 198 LYS A C 1
ATOM 1554 O O . LYS A 1 198 ? 3.268 -6.711 10.617 1.00 94.69 198 LYS A O 1
ATOM 1559 N N . LYS A 1 199 ? 2.086 -8.133 11.893 1.00 94.31 199 LYS A N 1
ATOM 1560 C CA . LYS A 1 199 ? 3.159 -9.129 12.052 1.00 94.31 199 LYS A CA 1
ATOM 1561 C C . LYS A 1 199 ? 3.535 -9.795 10.740 1.00 94.31 199 LYS A C 1
ATOM 1563 O O . LYS A 1 199 ? 4.716 -9.875 10.412 1.00 94.31 199 LYS A O 1
ATOM 1568 N N . ARG A 1 200 ? 2.532 -10.279 10.004 1.00 94.06 200 ARG A N 1
ATOM 1569 C CA . ARG A 1 200 ? 2.721 -11.034 8.761 1.00 94.06 200 ARG A CA 1
ATOM 1570 C C . ARG A 1 200 ? 3.464 -10.212 7.712 1.00 94.06 200 ARG A C 1
ATOM 1572 O O . ARG A 1 200 ? 4.386 -10.729 7.088 1.00 94.06 200 ARG A O 1
ATOM 1579 N N . ASP A 1 201 ? 3.120 -8.934 7.599 1.00 91.88 201 ASP A N 1
ATOM 1580 C CA . ASP A 1 201 ? 3.635 -8.055 6.546 1.00 91.88 201 ASP A CA 1
ATOM 1581 C C . ASP A 1 201 ? 4.812 -7.177 7.025 1.00 91.88 201 ASP A C 1
ATOM 1583 O O . ASP A 1 201 ? 5.264 -6.250 6.342 1.00 91.88 201 ASP A O 1
ATOM 1587 N N . GLY A 1 202 ? 5.335 -7.455 8.228 1.00 91.00 202 GLY A N 1
ATOM 1588 C CA . GLY A 1 202 ? 6.462 -6.736 8.824 1.00 91.00 202 GLY A CA 1
ATOM 1589 C C . GLY A 1 202 ? 6.186 -5.242 9.013 1.00 91.00 202 GLY A C 1
ATOM 1590 O O . GLY A 1 202 ? 7.070 -4.413 8.767 1.00 91.00 202 GLY A O 1
ATOM 1591 N N . LEU A 1 203 ? 4.950 -4.896 9.376 1.00 90.94 203 LEU A N 1
ATOM 1592 C CA . LEU A 1 203 ? 4.469 -3.530 9.580 1.00 90.94 203 LEU A CA 1
ATOM 1593 C C . LEU A 1 203 ? 4.582 -3.059 11.041 1.00 90.94 203 LEU A C 1
ATOM 1595 O O . LEU A 1 203 ? 4.254 -1.907 11.324 1.00 90.94 203 LEU A O 1
ATOM 1599 N N . GLU A 1 204 ? 5.067 -3.911 11.944 1.00 79.38 204 GLU A N 1
ATOM 1600 C CA . GLU A 1 204 ? 5.436 -3.544 13.322 1.00 79.38 204 GLU A CA 1
ATOM 1601 C C . GLU A 1 204 ? 6.647 -2.603 13.378 1.00 79.38 204 GLU A C 1
ATOM 1603 O O . GLU A 1 204 ? 7.516 -2.657 12.469 1.00 79.38 204 GLU A O 1
#